Protein AF-0000000078754080 (afdb_homodimer)

Radius of gyration: 22.39 Å; Cα contacts (8 Å, |Δi|>4): 287; chains: 2; bounding box: 47×74×41 Å

InterPro domains:
  IPR012312 Hemerythrin-like [PF01814] (24-95)
  IPR012312 Hemerythrin-like [PF01814] (107-172)
  IPR019903 Repair of iron centres family [PTHR36438] (18-173)

Secondary structure (DSSP, 8-state):
-----TTGGGSSGGGS-HHHHHHHHIIIIIHHHHHHHHHHHHHHHHHHHH-SS--HHHHHHHHHHHHHHHHHHHHHHHIIIIIHHHHHHHHHS---HHHHHHHHHHHHHHHHHHHHHHHHHHHHHHHHHHHHHHHHTTSHHHHHHHHHHHHHHHHHHHHHHHIIIIIHHHHHHT-/-----TTGGGSSGGGS-HHHHHHHHIIIIIHHHHHHHHHHHHHHHHHHHH-SS--HHHHHHHHHHHHHHHHHHHHHHHIIIIIHHHHHHHHHS-S-HHHHHHHHHHHHHHHHHHHHHHHHHHHHHHHHHHHHHHHHTTSHHHHHHHHHHHHHHHHHHHHHHHIIIIIHHHHHHT-

Foldseek 3Di:
DPPDPVCVVVDCLLVDDLLRNVVVCVVPLVVLLLVLLVVLVVLLVVCVVPPPDADPLSVVCVVCSVVVNVVVVVLVVCCVPPVSVLVVCLVPVVPDLVVSLVVCVVVLVVNVVVLVVVLVVLVVLLVSLVVLCVVPCVPVSSVVNSVSSVVSSVSVVVSCCCVVVRNSVCSNVSD/DPPDPVCVVVDCLLVDDLLRNVVVCVVPLVVLLLVLLVVLVVLLVVCVVPPPDADPLSVVCVVCSVVVNVVVVVLVVCCVVPVSVLVVCLVPVVPDLVVSLVVCVVVLVVNVVVLVVVLVVLVVLLVSLVVLCVVPCVPVSSVVNSVSSVVSSVSVVVSCCCVVVRNSVCSNVSD

Structure (mmCIF, N/CA/C/O backbone):
data_AF-0000000078754080-model_v1
#
loop_
_entity.id
_entity.type
_entity.pdbx_description
1 polymer 'Hemerythrin HHE cation binding domain protein'
#
loop_
_atom_site.group_PDB
_atom_site.id
_atom_site.type_symbol
_atom_site.label_atom_id
_atom_site.label_alt_id
_atom_site.label_comp_id
_atom_site.label_asym_id
_atom_site.label_entity_id
_atom_site.label_seq_id
_atom_site.pdbx_PDB_ins_code
_atom_site.Cartn_x
_atom_site.Cartn_y
_atom_site.Cartn_z
_atom_site.occupancy
_atom_site.B_iso_or_equiv
_atom_site.auth_seq_id
_atom_site.auth_comp_id
_atom_site.auth_asym_id
_atom_site.auth_atom_id
_atom_site.pdbx_PDB_model_num
ATOM 1 N N . MET A 1 1 ? -9.586 -4.25 20.578 1 17.75 1 MET A N 1
ATOM 2 C CA . MET A 1 1 ? -8.992 -3.246 19.703 1 17.75 1 MET A CA 1
ATOM 3 C C . MET A 1 1 ? -7.527 -3.566 19.422 1 17.75 1 MET A C 1
ATOM 5 O O . MET A 1 1 ? -6.703 -3.568 20.344 1 17.75 1 MET A O 1
ATOM 9 N N . LYS A 1 2 ? -7.195 -4.34 18.531 1 29.12 2 LYS A N 1
ATOM 10 C CA . LYS A 1 2 ? -5.785 -4.691 18.375 1 29.12 2 LYS A CA 1
ATOM 11 C C . LYS A 1 2 ? -4.902 -3.445 18.406 1 29.12 2 LYS A C 1
ATOM 13 O O . LYS A 1 2 ? -5.211 -2.447 17.75 1 29.12 2 LYS A O 1
ATOM 18 N N . THR A 1 3 ? -4.242 -3.188 19.375 1 27.64 3 THR A N 1
ATOM 19 C CA . THR A 1 3 ? -3.373 -2.037 19.594 1 27.64 3 THR A CA 1
ATOM 20 C C . THR A 1 3 ? -2.484 -1.79 18.375 1 27.64 3 THR A C 1
ATOM 22 O O . THR A 1 3 ? -1.904 -2.727 17.812 1 27.64 3 THR A O 1
ATOM 25 N N . ALA A 1 4 ? -2.818 -0.787 17.703 1 33.44 4 ALA A N 1
ATOM 26 C CA . ALA A 1 4 ? -2.051 -0.314 16.547 1 33.44 4 ALA A CA 1
ATOM 27 C C . ALA A 1 4 ? -0.552 -0.477 16.797 1 33.44 4 ALA A C 1
ATOM 29 O O . ALA A 1 4 ? -0.075 -0.323 17.922 1 33.44 4 ALA A O 1
ATOM 30 N N . ASP A 1 5 ? 0.094 -1.293 16.109 1 34.03 5 ASP A N 1
ATOM 31 C CA . ASP A 1 5 ? 1.548 -1.309 16.234 1 34.03 5 ASP A CA 1
ATOM 32 C C . ASP A 1 5 ? 2.092 0.097 16.484 1 34.03 5 ASP A C 1
ATOM 34 O O . ASP A 1 5 ? 1.902 0.996 15.656 1 34.03 5 ASP A O 1
ATOM 38 N N . PRO A 1 6 ? 2.182 0.606 17.625 1 39.22 6 PRO A N 1
ATOM 39 C CA . PRO A 1 6 ? 2.691 1.931 17.984 1 39.22 6 PRO A CA 1
ATOM 40 C C . PRO A 1 6 ? 3.834 2.391 17.078 1 39.22 6 PRO A C 1
ATOM 42 O O . PRO A 1 6 ? 4.105 3.59 16.984 1 39.22 6 PRO A O 1
ATOM 45 N N . ASN A 1 7 ? 4.621 1.447 16.688 1 41.38 7 ASN A N 1
ATOM 46 C CA . ASN A 1 7 ? 5.82 1.759 15.914 1 41.38 7 ASN A CA 1
ATOM 47 C C . ASN A 1 7 ? 5.477 2.369 14.555 1 41.38 7 ASN A C 1
ATOM 49 O O . ASN A 1 7 ? 6.367 2.779 13.812 1 41.38 7 ASN A O 1
ATOM 53 N N . PHE A 1 8 ? 4.289 2.066 14.148 1 43.81 8 PHE A N 1
ATOM 54 C CA . PHE A 1 8 ? 3.951 2.58 12.828 1 43.81 8 PHE A CA 1
ATOM 55 C C . PHE A 1 8 ? 4.062 4.102 12.789 1 43.81 8 PHE A C 1
ATOM 57 O O . PHE A 1 8 ? 4.59 4.668 11.836 1 43.81 8 PHE A O 1
ATOM 64 N N . ILE A 1 9 ? 3.279 4.637 13.773 1 51.56 9 ILE A N 1
ATOM 65 C CA . ILE A 1 9 ? 3.592 6.059 13.797 1 51.56 9 ILE A CA 1
ATOM 66 C C . ILE A 1 9 ? 5.102 6.254 13.93 1 51.56 9 ILE A C 1
ATOM 68 O O . ILE A 1 9 ? 5.562 7.297 14.398 1 51.56 9 ILE A O 1
ATOM 72 N N . GLY A 1 10 ? 5.715 5.117 14.023 1 52.84 10 GLY A N 1
ATOM 73 C CA . GLY A 1 10 ? 7.117 4.867 14.328 1 52.84 10 GLY A CA 1
ATOM 74 C C . GLY A 1 10 ? 8.07 5.668 13.461 1 52.84 10 GLY A C 1
ATOM 75 O O . GLY A 1 10 ? 9.281 5.641 13.672 1 52.84 10 GLY A O 1
ATOM 76 N N . ASN A 1 11 ? 7.359 6.324 12.57 1 65.75 11 ASN A N 1
ATOM 77 C CA . ASN A 1 11 ? 8.273 7.133 11.773 1 65.75 11 ASN A CA 1
ATOM 78 C C . ASN A 1 11 ? 8.523 8.492 12.414 1 65.75 11 ASN A C 1
ATOM 80 O O . ASN A 1 11 ? 8.078 8.75 13.531 1 65.75 11 ASN A O 1
ATOM 84 N N . ALA A 1 12 ? 9.195 9.289 11.961 1 80.94 12 ALA A N 1
ATOM 85 C CA . ALA A 1 12 ? 9.695 10.602 12.359 1 80.94 12 ALA A CA 1
ATOM 86 C C . ALA A 1 12 ? 8.555 11.609 12.484 1 80.94 12 ALA A C 1
ATOM 88 O O . ALA A 1 12 ? 8.773 12.75 12.883 1 80.94 12 ALA A O 1
ATOM 89 N N . ILE A 1 13 ? 7.199 11.086 12.477 1 90.19 13 ILE A N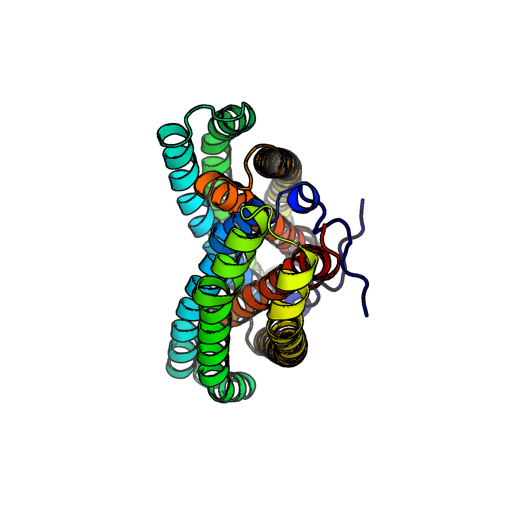 1
ATOM 90 C CA . ILE A 1 13 ? 6.078 12 12.305 1 90.19 13 ILE A CA 1
ATOM 91 C C . ILE A 1 13 ? 5.82 12.742 13.617 1 90.19 13 ILE A C 1
ATOM 93 O O . ILE A 1 13 ? 5.527 13.938 13.609 1 90.19 13 ILE A O 1
ATOM 97 N N . PRO A 1 14 ? 5.961 12.031 14.719 1 90.31 14 PRO A N 1
ATOM 98 C CA . PRO A 1 14 ? 5.719 12.734 15.977 1 90.31 14 PRO A CA 1
ATOM 99 C C . PRO A 1 14 ? 6.676 13.906 16.203 1 90.31 14 PRO A C 1
ATOM 101 O O . PRO A 1 14 ? 6.383 14.805 16.984 1 90.31 14 PRO A O 1
ATOM 104 N N . GLU A 1 15 ? 7.73 13.938 15.5 1 90.94 15 GLU A N 1
ATOM 105 C CA . GLU A 1 15 ? 8.719 15.008 15.641 1 90.94 15 GLU A CA 1
ATOM 106 C C . GLU A 1 15 ? 8.391 16.172 14.719 1 90.94 15 GLU A C 1
ATOM 108 O O . GLU A 1 15 ? 8.969 17.266 14.852 1 90.94 15 GLU A O 1
ATOM 113 N N . TYR A 1 16 ? 7.453 16.047 13.828 1 93.06 16 TYR A N 1
ATOM 114 C CA . TYR A 1 16 ? 7.059 17.094 12.898 1 93.06 16 TYR A CA 1
ATOM 115 C C . TYR A 1 16 ? 6.23 18.172 13.602 1 93.06 16 TYR A C 1
ATOM 117 O O . TYR A 1 16 ? 5.484 17.875 14.539 1 93.06 16 TYR A O 1
ATOM 125 N N . SER A 1 17 ? 6.391 19.391 13.094 1 92.5 17 SER A N 1
ATOM 126 C CA . SER A 1 17 ? 5.414 20.422 13.453 1 92.5 17 SER A CA 1
ATOM 127 C C . SER A 1 17 ? 4.039 20.094 12.867 1 92.5 17 SER A C 1
ATOM 129 O O . SER A 1 17 ? 3.916 19.25 11.984 1 92.5 17 SER A O 1
ATOM 131 N N . ASN A 1 18 ? 3.047 20.797 13.297 1 93.06 18 ASN A N 1
ATOM 132 C CA . ASN A 1 18 ? 1.706 20.594 12.758 1 93.06 18 ASN A CA 1
ATOM 133 C C . ASN A 1 18 ? 1.663 20.844 11.25 1 93.06 18 ASN A C 1
ATOM 135 O O . ASN A 1 18 ? 1.061 20.062 10.508 1 93.06 18 ASN A O 1
ATOM 139 N N . VAL A 1 19 ? 2.33 21.859 10.852 1 94.06 19 VAL A N 1
ATOM 140 C CA . VAL A 1 19 ? 2.361 22.203 9.43 1 94.06 19 VAL A CA 1
ATOM 141 C C . VAL A 1 19 ? 3.076 21.109 8.648 1 94.06 19 VAL A C 1
ATOM 143 O O . VAL A 1 19 ? 2.652 20.75 7.547 1 94.06 19 VAL A O 1
ATOM 146 N N . GLN A 1 20 ? 4.062 20.594 9.258 1 94.62 20 GLN A N 1
ATOM 147 C CA . GLN A 1 20 ? 4.816 19.531 8.617 1 94.62 20 GLN A CA 1
ATOM 148 C C . GLN A 1 20 ? 3.988 18.25 8.531 1 94.62 20 GLN A C 1
ATOM 150 O O . GLN A 1 20 ? 4.051 17.531 7.531 1 94.62 20 GLN A O 1
ATOM 155 N N . VAL A 1 21 ? 3.258 17.938 9.555 1 96.19 21 VAL A N 1
ATOM 156 C CA . VAL A 1 21 ? 2.379 16.766 9.547 1 96.19 21 VAL A CA 1
ATOM 157 C C . VAL A 1 21 ? 1.351 16.906 8.43 1 96.19 21 VAL A C 1
ATOM 159 O O . VAL A 1 21 ? 1.109 15.953 7.684 1 96.19 21 VAL A O 1
ATOM 162 N N . MET A 1 22 ? 0.799 18.062 8.305 1 96.81 22 MET A N 1
ATOM 163 C CA . MET A 1 22 ? -0.202 18.312 7.27 1 96.81 22 MET A CA 1
ATOM 164 C C . MET A 1 22 ? 0.402 18.156 5.879 1 96.81 22 MET A C 1
ATOM 166 O O . MET A 1 22 ? -0.211 17.562 4.996 1 96.81 22 MET A O 1
ATOM 170 N N . SER A 1 23 ? 1.575 18.688 5.711 1 96.06 23 SER A N 1
ATOM 171 C CA . SER A 1 23 ? 2.266 18.547 4.434 1 96.06 23 SER A CA 1
ATOM 172 C C . SER A 1 23 ? 2.518 17.078 4.102 1 96.06 23 SER A C 1
ATOM 174 O O . SER A 1 23 ? 2.338 16.656 2.955 1 96.06 23 SER A O 1
ATOM 176 N N . TYR A 1 24 ? 2.883 16.344 5.078 1 96.56 24 TYR A N 1
ATOM 177 C CA . TYR A 1 24 ? 3.113 14.914 4.906 1 96.56 24 TYR A CA 1
ATOM 178 C C . TYR A 1 24 ? 1.832 14.195 4.496 1 96.56 24 TYR A C 1
ATOM 180 O O . TYR A 1 24 ? 1.829 13.414 3.545 1 96.56 24 TYR A O 1
ATOM 188 N N . LEU A 1 25 ? 0.794 14.492 5.195 1 97.75 25 LEU A N 1
ATOM 189 C CA . LEU A 1 25 ? -0.487 13.844 4.938 1 97.75 25 LEU A CA 1
ATOM 190 C C . LEU A 1 25 ? -0.944 14.094 3.506 1 97.75 25 LEU A C 1
ATOM 192 O O . LEU A 1 25 ? -1.384 13.172 2.818 1 97.75 25 LEU A O 1
ATOM 196 N N . ILE A 1 26 ? -0.795 15.32 3.092 1 98.06 26 ILE A N 1
ATOM 197 C CA . ILE A 1 26 ? -1.266 15.703 1.766 1 98.06 26 ILE A CA 1
ATOM 198 C C . ILE A 1 26 ? -0.411 15.023 0.698 1 98.06 26 ILE A C 1
ATOM 200 O O . ILE A 1 26 ? -0.94 14.453 -0.26 1 98.06 26 ILE A O 1
ATOM 204 N N . ALA A 1 27 ? 0.846 14.977 0.9 1 96.69 27 ALA A N 1
ATOM 205 C CA . ALA A 1 27 ? 1.784 14.484 -0.109 1 96.69 27 ALA A CA 1
ATOM 206 C C . ALA A 1 27 ? 1.746 12.961 -0.203 1 96.69 27 ALA A C 1
ATOM 208 O O . ALA A 1 27 ? 2.16 12.391 -1.213 1 96.69 27 ALA A O 1
ATOM 209 N N . THR A 1 28 ? 1.261 12.305 0.809 1 97.12 28 THR A N 1
ATOM 210 C CA . THR A 1 28 ? 1.321 10.852 0.835 1 97.12 28 THR A CA 1
ATOM 211 C C . THR A 1 28 ? -0.082 10.25 0.875 1 97.12 28 THR A C 1
ATOM 213 O O . THR A 1 28 ? -0.694 10.016 -0.169 1 97.12 28 THR A O 1
ATOM 216 N N . HIS A 1 29 ? -0.729 10.305 2.025 1 98.19 29 HIS A N 1
ATOM 217 C CA . HIS A 1 29 ? -1.973 9.586 2.27 1 98.19 29 HIS A CA 1
ATOM 218 C C . HIS A 1 29 ? -3.111 10.141 1.422 1 98.19 29 HIS A C 1
ATOM 220 O O . HIS A 1 29 ? -3.887 9.383 0.839 1 98.19 29 HIS A O 1
ATOM 226 N N . HIS A 1 30 ? -3.252 11.492 1.353 1 98.69 30 HIS A N 1
ATOM 227 C CA . HIS A 1 30 ? -4.344 12.078 0.583 1 98.69 30 HIS A CA 1
ATOM 228 C C . HIS A 1 30 ? -4.188 11.789 -0.905 1 98.69 30 HIS A C 1
ATOM 230 O O . HIS A 1 30 ? -5.141 11.367 -1.565 1 98.69 30 HIS A O 1
ATOM 236 N N . GLU A 1 31 ? -3.031 12 -1.368 1 97.81 31 GLU A N 1
ATOM 237 C CA . GLU A 1 31 ? -2.775 11.719 -2.777 1 97.81 31 GLU A CA 1
ATOM 238 C C . GLU A 1 31 ? -2.986 10.234 -3.09 1 97.81 31 GLU A C 1
ATOM 240 O O . GLU A 1 31 ? -3.609 9.891 -4.098 1 97.81 31 GLU A O 1
ATOM 245 N N . PHE A 1 32 ? -2.459 9.445 -2.244 1 98.25 32 PHE A N 1
ATOM 246 C CA . PHE A 1 32 ? -2.629 8.008 -2.426 1 98.25 32 PHE A CA 1
ATOM 247 C C . PHE A 1 32 ? -4.105 7.637 -2.467 1 98.25 32 PHE A C 1
ATOM 249 O O . PHE A 1 32 ? -4.547 6.902 -3.354 1 98.25 32 PHE A O 1
ATOM 256 N N . THR A 1 33 ? -4.82 8.094 -1.529 1 98.56 33 THR A N 1
ATOM 257 C CA . THR A 1 33 ? -6.242 7.785 -1.413 1 98.56 33 THR A CA 1
ATOM 258 C C . THR A 1 33 ? -6.992 8.203 -2.676 1 98.56 33 THR A C 1
ATOM 260 O O . THR A 1 33 ? -7.77 7.426 -3.229 1 98.56 33 THR A O 1
ATOM 263 N N . ARG A 1 34 ? -6.707 9.336 -3.164 1 98.31 34 ARG A N 1
ATOM 264 C CA . ARG A 1 34 ? -7.371 9.812 -4.371 1 98.31 34 ARG A CA 1
ATOM 265 C C . ARG A 1 34 ? -7.059 8.914 -5.562 1 98.31 34 ARG A C 1
ATOM 267 O O . ARG A 1 34 ? -7.965 8.492 -6.281 1 98.31 34 ARG A O 1
ATOM 274 N N . ASN A 1 35 ? -5.82 8.609 -5.711 1 98 35 ASN A N 1
ATOM 275 C CA . ASN A 1 35 ? -5.395 7.828 -6.863 1 98 35 ASN A CA 1
ATOM 276 C C . ASN A 1 35 ? -5.949 6.406 -6.816 1 98 35 ASN A C 1
ATOM 278 O O . ASN A 1 35 ? -6.457 5.898 -7.816 1 98 35 ASN A O 1
ATOM 282 N N . ILE A 1 36 ? -5.891 5.781 -5.699 1 98.44 36 ILE A N 1
ATOM 283 C CA . ILE A 1 36 ? -6.273 4.375 -5.609 1 98.44 36 ILE A CA 1
ATOM 284 C C . ILE A 1 36 ? -7.789 4.246 -5.73 1 98.44 36 ILE A C 1
ATOM 286 O O . ILE A 1 36 ? -8.297 3.26 -6.277 1 98.44 36 ILE A O 1
ATOM 290 N N . MET A 1 37 ? -8.523 5.223 -5.25 1 98.5 37 MET A N 1
ATOM 291 C CA . MET A 1 37 ? -9.977 5.168 -5.379 1 98.5 37 MET A CA 1
ATOM 292 C C . MET A 1 37 ? -10.398 5.262 -6.844 1 98.5 37 MET A C 1
ATOM 294 O O . MET A 1 37 ? -11.367 4.621 -7.258 1 98.5 37 MET A O 1
ATOM 298 N N . GLU A 1 38 ? -9.648 6.039 -7.609 1 98.38 38 GLU A N 1
ATOM 299 C CA . GLU A 1 38 ? -9.922 6.09 -9.039 1 98.38 38 GLU A CA 1
ATOM 300 C C . GLU A 1 38 ? -9.664 4.738 -9.703 1 98.38 38 GLU A C 1
ATOM 302 O O . GLU A 1 38 ? -10.445 4.297 -10.547 1 98.38 38 GLU A O 1
ATOM 307 N N . GLU A 1 39 ? -8.633 4.109 -9.32 1 98.5 39 GLU A N 1
ATOM 308 C CA . GLU A 1 39 ? -8.328 2.781 -9.844 1 98.5 39 GLU A CA 1
ATOM 309 C C . GLU A 1 39 ? -9.398 1.771 -9.453 1 98.5 39 GLU A C 1
ATOM 311 O O . GLU A 1 39 ? -9.773 0.913 -10.258 1 98.5 39 GLU A O 1
ATOM 316 N N . ILE A 1 40 ? -9.836 1.891 -8.266 1 98.69 40 ILE A N 1
ATOM 317 C CA . ILE A 1 40 ? -10.844 0.961 -7.758 1 98.69 40 ILE A CA 1
ATOM 318 C C . ILE A 1 40 ? -12.156 1.17 -8.508 1 98.69 40 ILE A C 1
ATOM 320 O O . ILE A 1 40 ? -12.859 0.207 -8.82 1 98.69 40 ILE A O 1
ATOM 324 N N . ASP A 1 41 ? -12.453 2.426 -8.812 1 98.5 41 ASP A N 1
ATOM 325 C CA . ASP A 1 41 ? -13.602 2.695 -9.664 1 98.5 41 ASP A CA 1
ATOM 326 C C . ASP A 1 41 ? -13.539 1.877 -10.953 1 98.5 41 ASP A C 1
ATOM 328 O O . ASP A 1 41 ? -14.492 1.183 -11.305 1 98.5 41 ASP A O 1
ATOM 332 N N . ASP A 1 42 ? -12.438 1.934 -11.594 1 98.62 42 ASP A N 1
ATOM 333 C CA . ASP A 1 42 ? -12.242 1.261 -12.875 1 98.62 42 ASP A CA 1
ATOM 334 C C . ASP A 1 42 ? -12.328 -0.255 -12.719 1 98.62 42 ASP A C 1
ATOM 336 O O . ASP A 1 42 ? -12.906 -0.939 -13.562 1 98.62 42 ASP A O 1
ATOM 340 N N . LEU A 1 43 ? -11.82 -0.754 -11.648 1 98.62 43 LEU A N 1
ATOM 341 C CA . LEU A 1 43 ? -11.781 -2.197 -11.438 1 98.62 43 LEU A CA 1
ATOM 342 C C . LEU A 1 43 ? -13.172 -2.746 -11.148 1 98.62 43 LEU A C 1
ATOM 344 O O . LEU A 1 43 ? -13.5 -3.867 -11.539 1 98.62 43 LEU A O 1
ATOM 348 N N . ILE A 1 44 ? -13.938 -1.974 -10.422 1 98.38 44 ILE A N 1
ATOM 349 C CA . ILE A 1 44 ? -15.297 -2.412 -10.141 1 98.38 44 ILE A CA 1
ATOM 350 C C . ILE A 1 44 ? -16.078 -2.539 -11.445 1 98.38 44 ILE A C 1
ATOM 352 O O . ILE A 1 44 ? -16.734 -3.553 -11.688 1 98.38 44 ILE A O 1
ATOM 356 N N . VAL A 1 45 ? -15.969 -1.591 -12.328 1 98.06 45 VAL A N 1
ATOM 357 C CA . VAL A 1 45 ? -16.641 -1.603 -13.617 1 98.06 45 VAL A CA 1
ATOM 358 C C . VAL A 1 45 ? -16.125 -2.768 -14.461 1 98.06 45 VAL A C 1
ATOM 360 O O . VAL A 1 45 ? -16.922 -3.52 -15.039 1 98.06 45 VAL A O 1
ATOM 363 N N . LEU A 1 46 ? -14.844 -2.904 -14.484 1 98.31 46 LEU A N 1
ATOM 364 C CA . LEU A 1 46 ? -14.219 -3.961 -15.273 1 98.31 46 LEU A CA 1
ATOM 365 C C . LEU A 1 46 ? -14.656 -5.336 -14.781 1 98.31 46 LEU A C 1
ATOM 367 O O . LEU A 1 46 ? -14.953 -6.223 -15.586 1 98.31 46 LEU A O 1
ATOM 371 N N . ALA A 1 47 ? -14.688 -5.531 -13.492 1 97.88 47 ALA A N 1
ATOM 372 C CA . ALA A 1 47 ? -15.078 -6.816 -12.922 1 97.88 47 ALA A CA 1
ATOM 373 C C . ALA A 1 47 ? -16.531 -7.156 -13.273 1 97.88 47 ALA A C 1
ATOM 375 O O . ALA A 1 47 ? -16.844 -8.312 -13.586 1 97.88 47 ALA A O 1
ATOM 376 N N . GLN A 1 48 ? -17.344 -6.207 -13.219 1 97.06 48 GLN A N 1
ATOM 377 C CA . GLN A 1 48 ? -18.75 -6.418 -13.547 1 97.06 48 GLN A CA 1
ATOM 378 C C . GLN A 1 48 ? -18.922 -6.812 -15.008 1 97.06 48 GLN A C 1
ATOM 380 O O . GLN A 1 48 ? -19.828 -7.574 -15.352 1 97.06 48 GLN A O 1
ATOM 385 N N . LYS A 1 49 ? -18.078 -6.363 -15.812 1 96.94 49 LYS A N 1
ATOM 386 C CA . LYS A 1 49 ? -18.125 -6.629 -17.25 1 96.94 49 LYS A CA 1
ATOM 387 C C . LYS A 1 49 ? -17.5 -7.98 -17.578 1 96.94 49 LYS A C 1
ATOM 389 O O . LYS A 1 49 ? -18.031 -8.727 -18.406 1 96.94 49 LYS A O 1
ATOM 394 N N . GLU A 1 50 ? -16.422 -8.32 -16.891 1 96 50 GLU A N 1
ATOM 395 C CA . GLU A 1 50 ? -15.57 -9.406 -17.344 1 96 50 GLU A CA 1
ATOM 396 C C . GLU A 1 50 ? -15.883 -10.703 -16.609 1 96 50 GLU A C 1
ATOM 398 O O . GLU A 1 50 ? -15.617 -11.797 -17.125 1 96 50 GLU A O 1
ATOM 403 N N . VAL A 1 51 ? -16.375 -10.555 -15.438 1 96.06 51 VAL A N 1
ATOM 404 C CA . VAL A 1 51 ? -16.547 -11.766 -14.641 1 96.06 51 VAL A CA 1
ATOM 405 C C . VAL A 1 51 ? -17.922 -12.383 -14.93 1 96.06 51 VAL A C 1
ATOM 407 O O . VAL A 1 51 ? -18.953 -11.75 -14.719 1 96.06 51 VAL A O 1
ATOM 410 N N . GLN A 1 52 ? -17.953 -13.547 -15.43 1 93 52 GLN A N 1
ATOM 411 C CA . GLN A 1 52 ? -19.156 -14.234 -15.883 1 93 52 GLN A CA 1
ATOM 412 C C . GLN A 1 52 ? -20.125 -14.492 -14.727 1 93 52 GLN A C 1
ATOM 414 O O . GLN A 1 52 ? -21.312 -14.211 -14.82 1 93 52 GLN A O 1
ATOM 419 N N . GLU A 1 53 ? -19.672 -15.039 -13.625 1 93.19 53 GLU A N 1
ATOM 420 C CA . GLU A 1 53 ? -20.453 -15.297 -12.422 1 93.19 53 GLU A CA 1
ATOM 421 C C . GLU A 1 53 ? -19.844 -14.578 -11.211 1 93.19 53 GLU A C 1
ATOM 423 O O . GLU A 1 53 ? -19.266 -15.219 -10.336 1 93.19 53 GLU A O 1
ATOM 428 N N . PRO A 1 54 ? -20.141 -13.289 -11.273 1 94.31 54 PRO A N 1
ATOM 429 C CA . PRO A 1 54 ? -19.5 -12.523 -10.203 1 94.31 54 PRO A CA 1
ATOM 430 C C . PRO A 1 54 ? -20.062 -12.852 -8.82 1 94.31 54 PRO A C 1
ATOM 432 O O . PRO A 1 54 ? -21.281 -13.047 -8.688 1 94.31 54 PRO A O 1
ATOM 435 N N . PRO A 1 55 ? -19.234 -12.891 -7.809 1 95.69 55 PRO A N 1
ATOM 436 C CA . PRO A 1 55 ? -19.719 -13.062 -6.441 1 95.69 55 PRO A CA 1
ATOM 437 C C . PRO A 1 55 ? -20.672 -11.945 -6.004 1 95.69 55 PRO A C 1
ATOM 439 O O . PRO A 1 55 ? -20.531 -10.812 -6.457 1 95.69 55 PRO A O 1
ATOM 442 N N . GLU A 1 56 ? -21.484 -12.273 -5.094 1 96.69 56 GLU A N 1
ATOM 443 C CA . GLU A 1 56 ? -22.453 -11.305 -4.594 1 96.69 56 GLU A CA 1
ATOM 444 C C . GLU A 1 56 ? -21.766 -10.117 -3.932 1 96.69 56 GLU A C 1
ATOM 446 O O . GLU A 1 56 ? -22.266 -8.992 -3.963 1 96.69 56 GLU A O 1
ATOM 451 N N . GLU A 1 57 ? -20.625 -10.367 -3.412 1 97.12 57 GLU A N 1
ATOM 452 C CA . GLU A 1 57 ? -19.844 -9.328 -2.742 1 97.12 57 GLU A CA 1
ATOM 453 C C . GLU A 1 57 ? -19.469 -8.211 -3.711 1 97.12 57 GLU A C 1
ATOM 455 O O . GLU A 1 57 ? -19.297 -7.059 -3.307 1 97.12 57 GLU A O 1
ATOM 460 N N . LEU A 1 58 ? -19.297 -8.562 -4.953 1 97.88 58 LEU A N 1
ATOM 461 C CA . LEU A 1 58 ? -19 -7.527 -5.938 1 97.88 58 LEU A CA 1
ATOM 462 C C . LEU A 1 58 ? -20.172 -6.566 -6.09 1 97.88 58 LEU A C 1
ATOM 464 O O . LEU A 1 58 ? -19.984 -5.352 -6.172 1 97.88 58 LEU A O 1
ATOM 468 N N . ALA A 1 59 ? -21.328 -7.121 -6.141 1 97.19 59 ALA A N 1
ATOM 469 C CA . ALA A 1 59 ? -22.531 -6.293 -6.238 1 97.19 59 ALA A CA 1
ATOM 470 C C . ALA A 1 59 ? -22.703 -5.43 -4.992 1 97.19 59 ALA A C 1
ATOM 472 O O . ALA A 1 59 ? -23.078 -4.258 -5.086 1 97.19 59 ALA A O 1
ATOM 473 N N . GLU A 1 60 ? -22.453 -5.965 -3.883 1 97.56 60 GLU A N 1
ATOM 474 C CA . GLU A 1 60 ? -22.547 -5.223 -2.627 1 97.56 60 GLU A CA 1
ATOM 475 C C . GLU A 1 60 ? -21.531 -4.074 -2.6 1 97.56 60 GLU A C 1
ATOM 477 O O . GLU A 1 60 ? -21.875 -2.959 -2.197 1 97.56 60 GLU A O 1
ATOM 482 N N . LEU A 1 61 ? -20.359 -4.379 -3.006 1 98.06 61 LEU A N 1
ATOM 483 C CA . LEU A 1 61 ? -19.328 -3.352 -3.066 1 98.06 61 LEU A CA 1
ATOM 484 C C . LEU A 1 61 ? -19.734 -2.229 -4.016 1 98.06 61 LEU A C 1
ATOM 486 O O . LEU A 1 61 ? -19.594 -1.049 -3.686 1 98.06 61 LEU A O 1
ATOM 490 N N . ALA A 1 62 ? -20.203 -2.602 -5.164 1 97.5 62 ALA A N 1
ATOM 491 C CA . ALA A 1 62 ? -20.594 -1.609 -6.164 1 97.5 62 ALA A CA 1
ATOM 492 C C . ALA A 1 62 ? -21.688 -0.698 -5.621 1 97.5 62 ALA A C 1
ATOM 494 O O . ALA A 1 62 ? -21.688 0.506 -5.891 1 97.5 62 ALA A O 1
ATOM 495 N N . ALA A 1 63 ? -22.562 -1.209 -4.848 1 96.12 63 ALA A N 1
ATOM 496 C CA . ALA A 1 63 ? -23.703 -0.468 -4.32 1 96.12 63 ALA A CA 1
ATOM 497 C C . ALA A 1 63 ? -23.25 0.58 -3.305 1 96.12 63 ALA A C 1
ATOM 499 O O . ALA A 1 63 ? -23.812 1.679 -3.25 1 96.12 63 ALA A O 1
ATOM 500 N N . LEU A 1 64 ? -22.188 0.241 -2.602 1 96 64 LEU A N 1
ATOM 501 C CA . LEU A 1 64 ? -21.812 1.165 -1.538 1 96 64 LEU A CA 1
ATOM 502 C C . LEU A 1 64 ? -20.672 2.068 -1.986 1 96 64 LEU A C 1
ATOM 504 O O . LEU A 1 64 ? -20.422 3.115 -1.382 1 96 64 LEU A O 1
ATOM 508 N N . TRP A 1 65 ? -20.016 1.711 -3.037 1 97.56 65 TRP A N 1
ATOM 509 C CA . TRP A 1 65 ? -18.703 2.291 -3.365 1 97.56 65 TRP A CA 1
ATOM 510 C C . TRP A 1 65 ? -18.859 3.752 -3.773 1 97.56 65 TRP A C 1
ATOM 512 O O . TRP A 1 65 ? -18.062 4.598 -3.361 1 97.56 65 TRP A O 1
ATOM 522 N N . LYS A 1 66 ? -19.844 4.066 -4.547 1 95.94 66 LYS A N 1
ATOM 523 C CA . LYS A 1 66 ? -20 5.43 -5.047 1 95.94 66 LYS A CA 1
ATOM 524 C C . LYS A 1 66 ? -20.172 6.418 -3.896 1 95.94 66 LYS A C 1
ATOM 526 O O . LYS A 1 66 ? -19.547 7.488 -3.895 1 95.94 66 LYS A O 1
ATOM 531 N N . LYS A 1 67 ? -20.984 6.055 -3.02 1 96.12 67 LYS A N 1
ATOM 532 C CA . LYS A 1 67 ? -21.172 6.906 -1.851 1 96.12 67 LYS A CA 1
ATOM 533 C C . LYS A 1 67 ? -19.891 7.023 -1.037 1 96.12 67 LYS A C 1
ATOM 535 O O . LYS A 1 67 ? -19.531 8.109 -0.577 1 96.12 67 LYS A O 1
ATOM 540 N N . TYR A 1 68 ? -19.219 5.926 -0.85 1 96.19 68 TYR A N 1
ATOM 541 C CA . TYR A 1 68 ? -17.984 5.918 -0.095 1 96.19 68 TYR A CA 1
ATOM 542 C C . TYR A 1 68 ? -16.938 6.832 -0.74 1 96.19 68 TYR A C 1
ATOM 544 O O . TYR A 1 68 ? -16.297 7.629 -0.055 1 96.19 68 TYR A O 1
ATOM 552 N N . HIS A 1 69 ? -16.781 6.688 -2.025 1 97.25 69 HIS A N 1
ATOM 553 C CA . HIS A 1 69 ? -15.836 7.508 -2.773 1 97.25 69 HIS A CA 1
ATOM 554 C C . HIS A 1 69 ? -16.156 8.992 -2.625 1 97.25 69 HIS A C 1
ATOM 556 O O . HIS A 1 69 ? -15.273 9.797 -2.316 1 97.25 69 HIS A O 1
ATOM 562 N N . ARG A 1 70 ? -17.375 9.344 -2.76 1 96.25 70 ARG A N 1
ATOM 563 C CA . ARG A 1 70 ? -17.797 10.742 -2.641 1 96.25 70 ARG A CA 1
ATOM 564 C C . ARG A 1 70 ? -17.531 11.273 -1.239 1 96.25 70 ARG A C 1
ATOM 566 O O . ARG A 1 70 ? -17 12.375 -1.081 1 96.25 70 ARG A O 1
ATOM 573 N N . ASP A 1 71 ? -17.891 10.492 -0.273 1 95.69 71 ASP A N 1
ATOM 574 C CA . ASP A 1 71 ? -17.703 10.914 1.112 1 95.69 71 ASP A CA 1
ATOM 575 C C . ASP A 1 71 ? -16.234 11.133 1.435 1 95.69 71 ASP A C 1
ATOM 577 O O . ASP A 1 71 ? -15.875 12.094 2.127 1 95.69 71 ASP A O 1
ATOM 581 N N . MET A 1 72 ? -15.445 10.25 0.939 1 96.5 72 MET A N 1
ATOM 582 C CA . MET A 1 72 ? -14.016 10.352 1.229 1 96.5 72 MET A CA 1
ATOM 583 C C . MET A 1 72 ? -13.406 11.57 0.534 1 96.5 72 MET A C 1
ATOM 585 O O . MET A 1 72 ? -12.562 12.258 1.106 1 96.5 72 MET A O 1
ATOM 589 N N . VAL A 1 73 ? -13.805 11.852 -0.663 1 96.88 73 VAL A N 1
ATOM 590 C CA . VAL A 1 73 ? -13.32 13.016 -1.388 1 96.88 73 VAL A CA 1
ATOM 591 C C . VAL A 1 73 ? -13.688 14.289 -0.625 1 96.88 73 VAL A C 1
ATOM 593 O O . VAL A 1 73 ? -12.859 15.188 -0.463 1 96.88 73 VAL A O 1
ATOM 596 N N . MET A 1 74 ? -14.875 14.344 -0.144 1 95.94 74 MET A N 1
ATOM 597 C CA . MET A 1 74 ? -15.32 15.5 0.629 1 95.94 74 MET A CA 1
ATOM 598 C C . MET A 1 74 ? -14.555 15.609 1.939 1 95.94 74 MET A C 1
ATOM 600 O O . MET A 1 74 ? -14.203 16.719 2.367 1 95.94 74 MET A O 1
ATOM 604 N N . HIS A 1 75 ? -14.305 14.492 2.564 1 96.94 75 HIS A N 1
ATOM 605 C CA . HIS A 1 75 ? -13.547 14.461 3.809 1 96.94 75 HIS A CA 1
ATOM 606 C C . HIS A 1 75 ? -12.156 15.062 3.619 1 96.94 75 HIS A C 1
ATOM 608 O O . HIS A 1 75 ? -11.742 15.93 4.395 1 96.94 75 HIS A O 1
ATOM 614 N N . LEU A 1 76 ? -11.477 14.664 2.607 1 97.62 76 LEU A N 1
ATOM 615 C CA . LEU A 1 76 ? -10.148 15.188 2.326 1 97.62 76 LEU A CA 1
ATOM 616 C C . LEU A 1 76 ? -10.219 16.672 1.954 1 97.62 76 LEU A C 1
ATOM 618 O O . LEU A 1 76 ? -9.359 17.453 2.361 1 97.62 76 LEU A O 1
ATOM 622 N N . HIS A 1 77 ? -11.203 17 1.198 1 97.12 77 HIS A N 1
ATOM 623 C CA . HIS A 1 77 ? -11.406 18.391 0.807 1 97.12 77 HIS A CA 1
ATOM 624 C C . HIS A 1 77 ? -11.586 19.297 2.027 1 97.12 77 HIS A C 1
ATOM 626 O O . HIS A 1 77 ? -10.945 20.344 2.131 1 97.12 77 HIS A O 1
ATOM 632 N N . ASP A 1 78 ? -12.391 18.922 2.945 1 95.94 78 ASP A N 1
ATOM 633 C CA . ASP A 1 78 ? -12.648 19.719 4.145 1 95.94 78 ASP A CA 1
ATOM 634 C C . ASP A 1 78 ? -11.383 19.891 4.977 1 95.94 78 ASP A C 1
ATOM 636 O O . ASP A 1 78 ? -11.125 20.969 5.508 1 95.94 78 ASP A O 1
ATOM 640 N N . GLU A 1 79 ? -10.633 18.859 5.047 1 97.31 79 GLU A N 1
ATOM 641 C CA . GLU A 1 79 ? -9.367 18.969 5.762 1 97.31 79 GLU A CA 1
ATOM 642 C C . GLU A 1 79 ? -8.43 19.969 5.078 1 97.31 79 GLU A C 1
ATOM 644 O O . GLU A 1 79 ? -7.895 20.875 5.719 1 97.31 79 GLU A O 1
ATOM 649 N N . GLU A 1 80 ? -8.305 19.875 3.838 1 97.69 80 GLU A N 1
ATOM 650 C CA . GLU A 1 80 ? -7.301 20.625 3.094 1 97.69 80 GLU A CA 1
ATOM 651 C C . GLU A 1 80 ? -7.734 22.078 2.893 1 97.69 80 GLU A C 1
ATOM 653 O O . GLU A 1 80 ? -6.898 22.984 2.887 1 97.69 80 GLU A O 1
ATOM 658 N N . GLN A 1 81 ? -9.016 22.281 2.783 1 96.81 81 GLN A N 1
ATOM 659 C CA . GLN A 1 81 ? -9.484 23.609 2.4 1 96.81 81 GLN A CA 1
ATOM 660 C C . GLN A 1 81 ? -10 24.375 3.611 1 96.81 81 GLN A C 1
ATOM 662 O O . GLN A 1 81 ? -10.109 25.609 3.574 1 96.81 81 GLN A O 1
ATOM 667 N N . ILE A 1 82 ? -10.227 23.688 4.668 1 93.25 82 ILE A N 1
ATOM 668 C CA . ILE A 1 82 ? -10.828 24.375 5.805 1 93.25 82 ILE A CA 1
ATOM 669 C C . ILE A 1 82 ? -9.961 24.172 7.047 1 93.25 82 ILE A C 1
ATOM 671 O O . ILE A 1 82 ? -9.297 25.094 7.516 1 93.25 82 ILE A O 1
ATOM 675 N N . LEU A 1 83 ? -9.766 22.969 7.469 1 93.31 83 LEU A N 1
ATOM 676 C CA . LEU A 1 83 ? -9.141 22.672 8.758 1 93.31 83 LEU A CA 1
ATOM 677 C C . LEU A 1 83 ? -7.648 23 8.719 1 93.31 83 LEU A C 1
ATOM 679 O O . LEU A 1 83 ? -7.129 23.656 9.633 1 93.31 83 LEU A O 1
ATOM 683 N N . PHE A 1 84 ? -6.953 22.594 7.652 1 95.12 84 PHE A N 1
ATOM 684 C CA . PHE A 1 84 ? -5.504 22.734 7.605 1 95.12 84 PHE A CA 1
ATOM 685 C C . PHE A 1 84 ? -5.109 24.203 7.496 1 95.12 84 PHE A C 1
ATOM 687 O O . PHE A 1 84 ? -4.215 24.672 8.211 1 95.12 84 PHE A O 1
ATOM 694 N N . PRO A 1 85 ? -5.785 24.953 6.617 1 93.31 85 PRO A N 1
ATOM 695 C CA . PRO A 1 85 ? -5.461 26.391 6.594 1 93.31 85 PRO A CA 1
ATOM 696 C C . PRO A 1 85 ? -5.691 27.078 7.938 1 93.31 85 PRO A C 1
ATOM 698 O O . PRO A 1 85 ? -4.926 27.953 8.32 1 93.31 85 PRO A O 1
ATOM 701 N N . TRP A 1 86 ? -6.676 26.641 8.617 1 87.12 86 TRP A N 1
ATOM 702 C CA . TRP A 1 86 ? -6.941 27.203 9.938 1 87.12 86 TRP A CA 1
ATOM 703 C C . TRP A 1 86 ? -5.832 26.828 10.914 1 87.12 86 TRP A C 1
ATOM 705 O O . TRP A 1 86 ? -5.383 27.656 11.703 1 87.12 86 TRP A O 1
ATOM 715 N N . ILE A 1 87 ? -5.406 25.625 10.938 1 87.94 87 ILE A N 1
ATOM 716 C CA . ILE A 1 87 ? -4.336 25.156 11.812 1 87.94 87 ILE A CA 1
ATOM 717 C C . ILE A 1 87 ? -3.047 25.906 11.508 1 87.94 87 ILE A C 1
ATOM 719 O O . ILE A 1 87 ? -2.297 26.266 12.414 1 87.94 87 ILE A O 1
ATOM 723 N N . ARG A 1 88 ? -2.811 26.172 10.258 1 88.69 88 ARG A N 1
ATOM 724 C CA . ARG A 1 88 ? -1.632 26.938 9.859 1 88.69 88 ARG A CA 1
ATOM 725 C C . ARG A 1 88 ? -1.657 28.328 10.453 1 88.69 88 ARG A C 1
ATOM 727 O O . ARG A 1 88 ? -0.628 28.844 10.898 1 88.69 88 ARG A O 1
ATOM 734 N N . GLU A 1 89 ? -2.807 28.875 10.492 1 83 89 GLU A N 1
ATOM 735 C CA . GLU A 1 89 ? -2.971 30.219 11.047 1 83 89 GLU A CA 1
ATOM 736 C C . GLU A 1 89 ? -2.771 30.203 12.555 1 83 89 GLU A C 1
ATOM 738 O O . GLU A 1 89 ? -2.201 31.156 13.117 1 83 89 GLU A O 1
ATOM 743 N N . LEU A 1 90 ? -3.168 29.219 13.164 1 78.44 90 LEU A N 1
ATOM 744 C CA . LEU A 1 90 ? -3.023 29.094 14.609 1 78.44 90 LEU A CA 1
ATOM 745 C C . LEU A 1 90 ? -1.552 29 15 1 78.44 90 LEU A C 1
ATOM 747 O O . LEU A 1 90 ? -1.145 29.562 16.031 1 78.44 90 LEU A O 1
ATOM 751 N N . ASP A 1 91 ? -0.839 28.375 14.273 1 77.5 91 ASP A N 1
ATOM 752 C CA . ASP A 1 91 ? 0.573 28.172 14.578 1 77.5 91 ASP A CA 1
ATOM 753 C C . ASP A 1 91 ? 1.37 29.453 14.391 1 77.5 91 ASP A C 1
ATOM 755 O O . ASP A 1 91 ? 2.373 29.688 15.07 1 77.5 91 ASP A O 1
ATOM 759 N N . HIS A 1 92 ? 0.881 30.375 13.531 1 73.69 92 HIS A N 1
ATOM 760 C CA . HIS A 1 92 ? 1.617 31.609 13.234 1 73.69 92 HIS A CA 1
ATOM 761 C C . HIS A 1 92 ? 1.172 32.75 14.141 1 73.69 92 HIS A C 1
ATOM 763 O O . HIS A 1 92 ? 1.93 33.688 14.375 1 73.69 92 HIS A O 1
ATOM 769 N N . SER A 1 93 ? -0.095 32.875 14.445 1 62.56 93 SER A N 1
ATOM 770 C CA . SER A 1 93 ? -0.67 34.094 15.023 1 62.56 93 SER A CA 1
ATOM 771 C C . SER A 1 93 ? -0.222 34.281 16.469 1 62.56 93 SER A C 1
ATOM 773 O O . SER A 1 93 ? -0.431 35.344 17.047 1 62.56 93 SER A O 1
ATOM 775 N N . GLY A 1 94 ? 0.809 33.625 16.812 1 60.28 94 GLY A N 1
ATOM 776 C CA . GLY A 1 94 ? 1.097 33.969 18.188 1 60.28 94 GLY A CA 1
ATOM 777 C C . GLY A 1 94 ? -0.15 34.281 19 1 60.28 94 GLY A C 1
ATOM 778 O O . GLY A 1 94 ? -0.06 34.719 20.141 1 60.28 94 GLY A O 1
ATOM 779 N N . LYS A 1 95 ? -1.28 34.406 18.312 1 56.56 95 LYS A N 1
ATOM 780 C CA . LYS A 1 95 ? -2.529 34.75 18.984 1 56.56 95 LYS A CA 1
ATOM 781 C C . LYS A 1 95 ? -2.818 33.812 20.141 1 56.56 95 LYS A C 1
ATOM 783 O O . LYS A 1 95 ? -2.225 32.719 20.234 1 56.56 95 LYS A O 1
ATOM 788 N N . ASN A 1 96 ? -3.666 34.219 20.922 1 59.19 96 ASN A N 1
ATOM 789 C CA . ASN A 1 96 ? -4.023 33.5 22.125 1 59.19 96 ASN A CA 1
ATOM 790 C C . ASN A 1 96 ? -4.531 32.094 21.797 1 59.19 96 ASN A C 1
ATOM 792 O O . ASN A 1 96 ? -5.609 31.938 21.219 1 59.19 96 ASN A O 1
ATOM 796 N N . ARG A 1 97 ? -3.637 31.109 21.734 1 60.81 97 ARG A N 1
ATOM 797 C CA . ARG A 1 97 ? -3.871 29.688 21.516 1 60.81 97 ARG A CA 1
ATOM 798 C C . ARG A 1 97 ? -5.199 29.25 22.125 1 60.81 97 ARG A C 1
ATOM 800 O O . ARG A 1 97 ? -5.891 28.391 21.578 1 60.81 97 ARG A O 1
ATOM 807 N N . ASP A 1 98 ? -5.488 30.016 23.078 1 63.72 98 ASP A N 1
ATOM 808 C CA . ASP A 1 98 ? -6.691 29.625 23.812 1 63.72 98 ASP A CA 1
ATOM 809 C C . ASP A 1 98 ? -7.949 29.953 23 1 63.72 98 ASP A C 1
ATOM 811 O O . ASP A 1 98 ? -8.898 29.172 22.969 1 63.72 98 ASP A O 1
ATOM 815 N N . GLU A 1 99 ? -7.965 31.125 22.391 1 63.5 99 GLU A N 1
ATOM 816 C CA . GLU A 1 99 ? -9.148 31.531 21.641 1 63.5 99 GLU A CA 1
ATOM 817 C C . GLU A 1 99 ? -9.305 30.688 20.375 1 63.5 99 GLU A C 1
ATOM 819 O O . GLU A 1 99 ? -10.422 30.281 20.016 1 63.5 99 GLU A O 1
ATOM 824 N N . VAL A 1 100 ? -8.242 30.344 19.797 1 62 100 VAL A N 1
ATOM 825 C CA . VAL A 1 100 ? -8.273 29.578 18.562 1 62 100 VAL A CA 1
ATOM 826 C C . VAL A 1 100 ? -8.664 28.141 18.859 1 62 100 VAL A C 1
ATOM 828 O O . VAL A 1 100 ? -9.453 27.531 18.141 1 62 100 VAL A O 1
ATOM 831 N N . ALA A 1 101 ? -8.148 27.734 19.984 1 64 101 ALA A N 1
ATOM 832 C CA . ALA A 1 101 ? -8.523 26.375 20.375 1 64 101 ALA A CA 1
ATOM 833 C C . ALA A 1 101 ? -10.023 26.266 20.594 1 64 101 ALA A C 1
ATOM 835 O O . ALA A 1 101 ? -10.641 25.281 20.188 1 64 101 ALA A O 1
ATOM 836 N N . ARG A 1 102 ? -10.508 27.312 21.062 1 69.38 102 ARG A N 1
ATOM 837 C CA . ARG A 1 102 ? -11.945 27.297 21.312 1 69.38 102 ARG A CA 1
ATOM 838 C C . ARG A 1 102 ? -12.734 27.328 20.016 1 69.38 102 ARG A C 1
ATOM 840 O O . ARG A 1 102 ? -13.766 26.656 19.891 1 69.38 102 ARG A O 1
ATOM 847 N N . THR A 1 103 ? -12.203 27.984 19.109 1 72.94 103 THR A N 1
ATOM 848 C CA . THR A 1 103 ? -12.906 28.172 17.844 1 72.94 103 THR A CA 1
ATOM 849 C C . THR A 1 103 ? -12.891 26.891 17.031 1 72.94 103 THR A C 1
ATOM 851 O O . THR A 1 103 ? -13.852 26.578 16.328 1 72.94 103 THR A O 1
ATOM 854 N N . TYR A 1 104 ? -11.922 26.047 17.266 1 77.31 104 TYR A N 1
ATOM 855 C CA . TYR A 1 104 ? -11.805 24.953 16.312 1 77.31 104 TYR A CA 1
ATOM 856 C C . TYR A 1 104 ? -12.008 23.609 17 1 77.31 104 TYR A C 1
ATOM 858 O O . TYR A 1 104 ? -11.875 22.547 16.375 1 77.31 104 TYR A O 1
ATOM 866 N N . THR A 1 105 ? -12.352 23.797 18.219 1 82.81 105 THR A N 1
ATOM 867 C CA . THR A 1 105 ? -12.688 22.578 18.938 1 82.81 105 THR A CA 1
ATOM 868 C C . THR A 1 105 ? -13.875 21.859 18.297 1 82.81 105 THR A C 1
ATOM 870 O O . THR A 1 105 ? -13.883 20.641 18.172 1 82.81 105 THR A O 1
ATOM 873 N N . GLY A 1 106 ? -14.828 22.641 17.875 1 85.56 106 GLY A N 1
ATOM 874 C CA . GLY A 1 106 ? -16.016 22.094 17.219 1 85.56 106 GLY A CA 1
ATOM 875 C C . GLY A 1 106 ? -15.688 21.328 15.945 1 85.56 106 GLY A C 1
ATOM 876 O O . GLY A 1 106 ? -15.93 20.125 15.859 1 85.56 106 GLY A O 1
ATOM 877 N N . PRO A 1 107 ? -15.047 22.062 15.016 1 88.19 107 PRO A N 1
ATOM 878 C CA . PRO A 1 107 ? -14.688 21.406 13.766 1 88.19 107 PRO A CA 1
ATOM 879 C C . PRO A 1 107 ? -13.812 20.172 13.984 1 88.19 107 PRO A C 1
ATOM 881 O O . PRO A 1 107 ? -13.977 19.156 13.297 1 88.19 107 PRO A O 1
ATOM 884 N N . ILE A 1 108 ? -12.945 20.188 14.859 1 89.5 108 ILE A N 1
ATOM 885 C CA . ILE A 1 108 ? -12.07 19.062 15.125 1 89.5 108 ILE A CA 1
ATOM 886 C C . ILE A 1 108 ? -12.891 17.906 15.695 1 89.5 108 ILE A C 1
ATOM 888 O O . ILE A 1 108 ? -12.695 16.75 15.32 1 89.5 108 ILE A O 1
ATOM 892 N N . LYS A 1 109 ? -13.75 18.203 16.547 1 88.88 109 LYS A N 1
ATOM 893 C CA . LYS A 1 109 ? -14.617 17.172 17.109 1 88.88 109 LYS A CA 1
ATOM 894 C C . LYS A 1 109 ? -15.484 16.531 16.031 1 88.88 109 LYS A C 1
ATOM 896 O O . LYS A 1 109 ? -15.719 15.32 16.047 1 88.88 109 LYS A O 1
ATOM 901 N N . HIS A 1 110 ? -15.922 17.359 15.141 1 91.12 110 HIS A N 1
ATOM 902 C CA . HIS A 1 110 ? -16.688 16.844 14.016 1 91.12 110 HIS A CA 1
ATOM 903 C C . HIS A 1 110 ? -15.852 15.875 13.172 1 91.12 110 HIS A C 1
ATOM 905 O O . HIS A 1 110 ? -16.328 14.812 12.781 1 91.12 110 HIS A O 1
ATOM 911 N N . MET A 1 111 ? -14.609 16.219 12.922 1 93.19 111 MET A N 1
ATOM 912 C CA . MET A 1 111 ? -13.711 15.352 12.148 1 93.19 111 MET A CA 1
ATOM 913 C C . MET A 1 111 ? -13.469 14.031 12.875 1 93.19 111 MET A C 1
ATOM 915 O O . MET A 1 111 ? -13.398 12.977 12.242 1 93.19 111 MET A O 1
ATOM 919 N N . LEU A 1 112 ? -13.383 14.133 14.164 1 91.38 112 LEU A N 1
ATOM 920 C CA . LEU A 1 112 ? -13.18 12.922 14.953 1 91.38 112 LEU A CA 1
ATOM 921 C C . LEU A 1 112 ? -14.398 12.008 14.883 1 91.38 112 LEU A C 1
ATOM 923 O O . LEU A 1 112 ? -14.258 10.789 14.797 1 91.38 112 LEU A O 1
ATOM 927 N N . GLU A 1 113 ? -15.516 12.578 14.867 1 92.19 113 GLU A N 1
ATOM 928 C CA . GLU A 1 113 ? -16.734 11.805 14.695 1 92.19 113 GLU A CA 1
ATOM 929 C C . GLU A 1 113 ? -16.812 11.18 13.312 1 92.19 113 GLU A C 1
ATOM 931 O O . GLU A 1 113 ? -17.25 10.031 13.156 1 92.19 113 GLU A O 1
ATOM 936 N N . GLU A 1 114 ? -16.422 11.906 12.375 1 93.69 114 GLU A N 1
ATOM 937 C CA . GLU A 1 114 ? -16.375 11.383 11.016 1 93.69 114 GLU A CA 1
ATOM 938 C C . GLU A 1 114 ? -15.43 10.195 10.906 1 93.69 114 GLU A C 1
ATOM 940 O O . GLU A 1 114 ? -15.727 9.211 10.219 1 93.69 114 GLU A O 1
ATOM 945 N N . HIS A 1 115 ? -14.297 10.281 11.586 1 94.94 115 HIS A N 1
ATOM 946 C CA . HIS A 1 115 ? -13.352 9.172 11.578 1 94.94 115 HIS A CA 1
ATOM 947 C C . HIS A 1 115 ? -13.977 7.906 12.148 1 94.94 115 HIS A C 1
ATOM 949 O O . HIS A 1 115 ? -13.703 6.805 11.664 1 94.94 115 HIS A O 1
ATOM 955 N N . GLN A 1 116 ? -14.805 8.086 13.148 1 92.25 116 GLN A N 1
ATOM 956 C CA . GLN A 1 116 ? -15.492 6.93 13.703 1 92.25 116 GLN A CA 1
ATOM 957 C C . GLN A 1 116 ? -16.422 6.293 12.68 1 92.25 116 GLN A C 1
ATOM 959 O O . GLN A 1 116 ? -16.453 5.066 12.547 1 92.25 116 GLN A O 1
ATOM 964 N N . HIS A 1 117 ? -17.094 7.105 11.984 1 91.69 117 HIS A N 1
ATOM 965 C CA . HIS A 1 117 ? -17.969 6.617 10.93 1 91.69 117 HIS A CA 1
ATOM 966 C C . HIS A 1 117 ? -17.188 5.934 9.82 1 91.69 117 HIS A C 1
ATOM 968 O O . HIS A 1 117 ? -17.547 4.848 9.367 1 91.69 117 HIS A O 1
ATOM 974 N N . HIS A 1 118 ? -16.125 6.512 9.453 1 92.81 118 HIS A N 1
ATOM 975 C CA . HIS A 1 118 ? -15.297 5.945 8.391 1 92.81 118 HIS A CA 1
ATOM 976 C C . HIS A 1 118 ? -14.672 4.621 8.828 1 92.81 118 HIS A C 1
ATOM 978 O O . HIS A 1 118 ? -14.492 3.719 8.008 1 92.81 118 HIS A O 1
ATOM 984 N N . GLU A 1 119 ? -14.359 4.539 10.094 1 93.06 119 GLU A N 1
ATOM 985 C CA . GLU A 1 119 ? -13.812 3.285 10.602 1 93.06 119 GLU A CA 1
ATOM 986 C C . GLU A 1 119 ? -14.781 2.127 10.367 1 93.06 119 GLU A C 1
ATOM 988 O O . GLU A 1 119 ? -14.367 1.031 9.984 1 93.06 119 GLU A O 1
ATOM 993 N N . GLU A 1 120 ? -16.016 2.396 10.578 1 93.75 120 GLU A N 1
ATOM 994 C CA . GLU A 1 120 ? -17.031 1.37 10.352 1 93.75 120 GLU A CA 1
ATOM 995 C C . GLU A 1 120 ? -17.109 0.992 8.875 1 93.75 120 GLU A C 1
ATOM 997 O O . GLU A 1 120 ? -17.203 -0.189 8.539 1 93.75 120 GLU A O 1
ATOM 1002 N N . GLU A 1 121 ? -17.094 1.938 8.086 1 94.38 121 GLU A N 1
ATOM 1003 C CA . GLU A 1 121 ? -17.156 1.705 6.648 1 94.38 121 GLU A CA 1
ATOM 1004 C C . GLU A 1 121 ? -15.906 0.973 6.16 1 94.38 121 GLU A C 1
ATOM 1006 O O . GLU A 1 121 ? -15.992 0.092 5.305 1 94.38 121 GLU A O 1
ATOM 1011 N N . ILE A 1 122 ? -14.773 1.312 6.691 1 94.88 122 ILE A N 1
ATOM 1012 C CA . ILE A 1 122 ? -13.5 0.679 6.359 1 94.88 122 ILE A CA 1
ATOM 1013 C C . ILE A 1 122 ? -13.555 -0.806 6.711 1 94.88 122 ILE A C 1
ATOM 1015 O O . ILE A 1 122 ? -13.133 -1.653 5.918 1 94.88 122 ILE A O 1
ATOM 1019 N N . GLU A 1 123 ? -14.109 -1.083 7.82 1 95.38 123 GLU A N 1
ATOM 1020 C CA .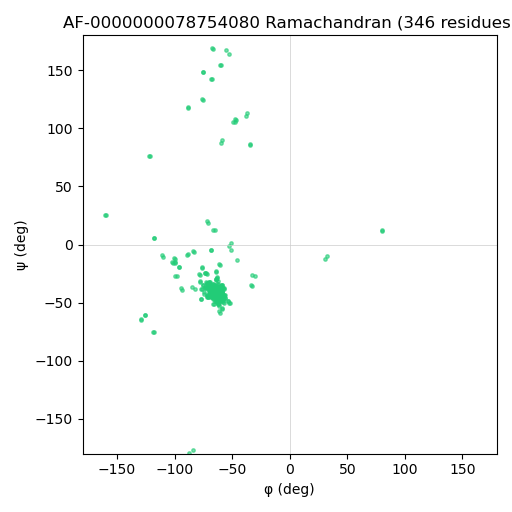 GLU A 1 123 ? -14.234 -2.477 8.234 1 95.38 123 GLU A CA 1
ATOM 1021 C C . GLU A 1 123 ? -15.125 -3.262 7.277 1 95.38 123 GLU A C 1
ATOM 1023 O O . GLU A 1 123 ? -14.836 -4.418 6.957 1 95.38 123 GLU A O 1
ATOM 1028 N N . ARG A 1 124 ? -16.172 -2.645 6.871 1 95.56 124 ARG A N 1
ATOM 1029 C CA . ARG A 1 124 ? -17.062 -3.283 5.91 1 95.56 124 ARG A CA 1
ATOM 1030 C C . ARG A 1 124 ? -16.344 -3.547 4.59 1 95.56 124 ARG A C 1
ATOM 1032 O O . ARG A 1 124 ? -16.469 -4.637 4.023 1 95.56 124 ARG A O 1
ATOM 1039 N N . VAL A 1 125 ? -15.641 -2.607 4.129 1 96.75 125 VAL A N 1
ATOM 1040 C CA . VAL A 1 125 ? -14.914 -2.734 2.871 1 96.75 125 VAL A CA 1
ATOM 1041 C C . VAL A 1 125 ? -13.836 -3.814 2.998 1 96.75 125 VAL A C 1
ATOM 1043 O O . VAL A 1 125 ? -13.633 -4.602 2.074 1 96.75 125 VAL A O 1
ATOM 1046 N N . LYS A 1 126 ? -13.188 -3.891 4.109 1 95.44 126 LYS A N 1
ATOM 1047 C CA . LYS A 1 126 ? -12.195 -4.93 4.348 1 95.44 126 LYS A CA 1
ATOM 1048 C C . LYS A 1 126 ? -12.82 -6.32 4.277 1 95.44 126 LYS A C 1
ATOM 1050 O O . LYS A 1 126 ? -12.242 -7.242 3.701 1 95.44 126 LYS A O 1
ATOM 1055 N N . LYS A 1 127 ? -13.945 -6.422 4.871 1 95.75 127 LYS A N 1
ATOM 1056 C CA . LYS A 1 127 ? -14.641 -7.703 4.844 1 95.75 127 LYS A CA 1
ATOM 1057 C C . LYS A 1 127 ? -15 -8.102 3.414 1 95.75 127 LYS A C 1
ATOM 1059 O O . LYS A 1 127 ? -14.836 -9.266 3.031 1 95.75 127 LYS A O 1
ATOM 1064 N N . LEU A 1 128 ? -15.477 -7.172 2.664 1 96.31 128 LEU A N 1
ATOM 1065 C CA . LEU A 1 128 ? -15.812 -7.438 1.27 1 96.31 128 LEU A CA 1
ATOM 1066 C C . LEU A 1 128 ? -14.57 -7.82 0.475 1 96.31 128 LEU A C 1
ATOM 1068 O O . LEU A 1 128 ? -14.617 -8.734 -0.355 1 96.31 128 LEU A O 1
ATOM 1072 N N . ALA A 1 129 ? -13.5 -7.105 0.681 1 95.12 129 ALA A N 1
ATOM 1073 C CA . ALA A 1 129 ? -12.234 -7.426 0.025 1 95.12 129 ALA A CA 1
ATOM 1074 C C . ALA A 1 129 ? -11.812 -8.859 0.324 1 95.12 129 ALA A C 1
ATOM 1076 O O . ALA A 1 129 ? -11.406 -9.594 -0.579 1 95.12 129 ALA A O 1
ATOM 1077 N N . ASP A 1 130 ? -11.961 -9.234 1.572 1 94.06 130 ASP A N 1
ATOM 1078 C CA . ASP A 1 130 ? -11.578 -10.578 1.998 1 94.06 130 ASP A CA 1
ATOM 1079 C C . ASP A 1 130 ? -12.461 -11.633 1.329 1 94.06 130 ASP A C 1
ATOM 1081 O O . ASP A 1 130 ? -11.969 -12.672 0.888 1 94.06 130 ASP A O 1
ATOM 1085 N N . GLN A 1 131 ? -13.695 -11.336 1.247 1 95 131 GLN A N 1
ATOM 1086 C CA . GLN A 1 131 ? -14.625 -12.289 0.639 1 95 131 GLN A CA 1
ATOM 1087 C C . GLN A 1 131 ? -14.391 -12.398 -0.864 1 95 131 GLN A C 1
ATOM 1089 O O . GLN A 1 131 ? -14.484 -13.492 -1.432 1 95 131 GLN A O 1
ATOM 1094 N N . LEU A 1 132 ? -14.125 -11.297 -1.475 1 95.44 132 LEU A N 1
ATOM 1095 C CA . LEU A 1 132 ? -13.805 -11.32 -2.896 1 95.44 132 LEU A CA 1
ATOM 1096 C C . LEU A 1 132 ? -12.539 -12.141 -3.148 1 95.44 132 LEU A C 1
ATOM 1098 O O . LEU A 1 132 ? -12.461 -12.875 -4.133 1 95.44 132 LEU A O 1
ATOM 1102 N N . SER A 1 133 ? -11.625 -11.977 -2.266 1 92.94 133 SER A N 1
ATOM 1103 C CA . SER A 1 133 ? -10.398 -12.75 -2.361 1 92.94 133 SER A CA 1
ATOM 1104 C C . SER A 1 133 ? -10.664 -14.242 -2.199 1 92.94 133 SER A C 1
ATOM 1106 O O . SER A 1 133 ? -10.109 -15.062 -2.93 1 92.94 133 SER A O 1
ATOM 1108 N N . LYS A 1 134 ? -11.5 -14.625 -1.312 1 92.94 134 LYS A N 1
ATOM 1109 C CA . LYS A 1 134 ? -11.828 -16.016 -1.03 1 92.94 134 LYS A CA 1
ATOM 1110 C C . LYS A 1 134 ? -12.57 -16.656 -2.199 1 92.94 134 LYS A C 1
ATOM 1112 O O . LYS A 1 134 ? -12.305 -17.797 -2.561 1 92.94 134 LYS A O 1
ATOM 1117 N N . LYS A 1 135 ? -13.383 -15.922 -2.816 1 92.62 135 LYS A N 1
ATOM 1118 C CA . LYS A 1 135 ? -14.289 -16.5 -3.807 1 92.62 135 LYS A CA 1
ATOM 1119 C C . LYS A 1 135 ? -13.727 -16.359 -5.215 1 92.62 135 LYS A C 1
ATOM 1121 O O . LYS A 1 135 ? -14.156 -17.062 -6.133 1 92.62 135 LYS A O 1
ATOM 1126 N N . GLY A 1 136 ? -12.766 -15.414 -5.363 1 90.56 136 GLY A N 1
ATOM 1127 C CA . GLY A 1 136 ? -12.297 -15.18 -6.719 1 90.56 136 GLY A CA 1
ATOM 1128 C C . GLY A 1 136 ? -10.953 -14.484 -6.77 1 90.56 136 GLY A C 1
ATOM 1129 O O . GLY A 1 136 ? -10.633 -13.805 -7.746 1 90.56 136 GLY A O 1
ATOM 1130 N N . GLY A 1 137 ? -10.195 -14.625 -5.77 1 88.88 137 GLY A N 1
ATOM 1131 C CA . GLY A 1 137 ? -8.922 -13.93 -5.691 1 88.88 137 GLY A CA 1
ATOM 1132 C C . GLY A 1 137 ? -7.902 -14.43 -6.699 1 88.88 137 GLY A C 1
ATOM 1133 O O . GLY A 1 137 ? -6.836 -13.836 -6.859 1 88.88 137 GLY A O 1
ATOM 1134 N N . PHE A 1 138 ? -8.312 -15.492 -7.414 1 91.06 138 PHE A N 1
ATOM 1135 C CA . PHE A 1 138 ? -7.43 -16.031 -8.445 1 91.06 138 PHE A CA 1
ATOM 1136 C C . PHE A 1 138 ? -7.844 -15.531 -9.82 1 91.06 138 PHE A C 1
ATOM 1138 O O . PHE A 1 138 ? -7.117 -15.734 -10.805 1 91.06 138 PHE A O 1
ATOM 1145 N N . ILE A 1 139 ? -9 -14.945 -9.961 1 94.5 139 ILE A N 1
ATOM 1146 C CA . ILE A 1 139 ? -9.398 -14.211 -11.156 1 94.5 139 ILE A CA 1
ATOM 1147 C C . ILE A 1 139 ? -8.695 -12.852 -11.188 1 94.5 139 ILE A C 1
ATOM 1149 O O . ILE A 1 139 ? -8.867 -12.039 -10.266 1 94.5 139 ILE A O 1
ATOM 1153 N N . PRO A 1 140 ? -8 -12.516 -12.188 1 96.06 140 PRO A N 1
ATOM 1154 C CA . PRO A 1 140 ? -7.07 -11.383 -12.164 1 96.06 140 PRO A CA 1
ATOM 1155 C C . PRO A 1 140 ? -7.75 -10.07 -11.758 1 96.06 140 PRO A C 1
ATOM 1157 O O . PRO A 1 140 ? -7.246 -9.352 -10.891 1 96.06 140 PRO A O 1
ATOM 1160 N N . VAL A 1 141 ? -8.891 -9.766 -12.32 1 97.44 141 VAL A N 1
ATOM 1161 C CA . VAL A 1 141 ? -9.523 -8.484 -12.039 1 97.44 141 VAL A CA 1
ATOM 1162 C C . VAL A 1 141 ? -10.008 -8.453 -10.594 1 97.44 141 VAL A C 1
ATOM 1164 O O . VAL A 1 141 ? -9.945 -7.41 -9.93 1 97.44 141 VAL A O 1
ATOM 1167 N N . LEU A 1 142 ? -10.469 -9.562 -10.062 1 97.19 142 LEU A N 1
ATOM 1168 C CA . LEU A 1 142 ? -10.93 -9.617 -8.68 1 97.19 142 LEU A CA 1
ATOM 1169 C C . LEU A 1 142 ? -9.742 -9.625 -7.715 1 97.19 142 LEU A C 1
ATOM 1171 O O . LEU A 1 142 ? -9.82 -9.07 -6.617 1 97.19 142 LEU A O 1
ATO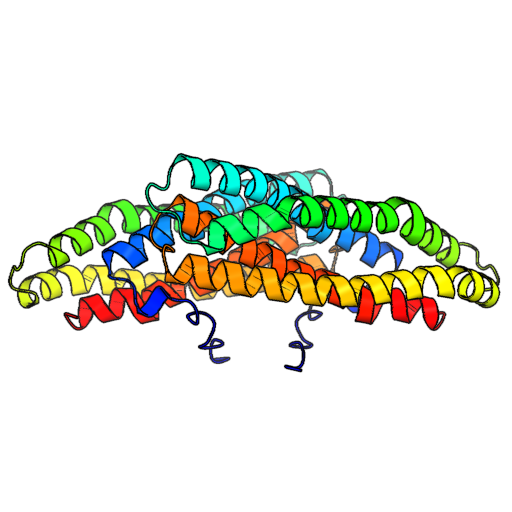M 1175 N N . ALA A 1 143 ? -8.703 -10.25 -8.133 1 96.38 143 ALA A N 1
ATOM 1176 C CA . ALA A 1 143 ? -7.473 -10.211 -7.355 1 96.38 143 ALA A CA 1
ATOM 1177 C C . ALA A 1 143 ? -6.973 -8.781 -7.188 1 96.38 143 ALA A C 1
ATOM 1179 O O . ALA A 1 143 ? -6.691 -8.344 -6.066 1 96.38 143 ALA A O 1
ATOM 1180 N N . ARG A 1 144 ? -6.93 -8.062 -8.289 1 97.94 144 ARG A N 1
ATOM 1181 C CA . ARG A 1 144 ? -6.48 -6.676 -8.25 1 97.94 144 ARG A CA 1
ATOM 1182 C C . ARG A 1 144 ? -7.41 -5.828 -7.391 1 97.94 144 ARG A C 1
ATOM 1184 O O . ARG A 1 144 ? -6.949 -5.008 -6.594 1 97.94 144 ARG A O 1
ATOM 1191 N N . LEU A 1 145 ? -8.68 -6.09 -7.594 1 97.94 145 LEU A N 1
ATOM 1192 C CA . LEU A 1 145 ? -9.664 -5.312 -6.855 1 97.94 145 LEU A CA 1
ATOM 1193 C C . LEU A 1 145 ? -9.516 -5.527 -5.355 1 97.94 145 LEU A C 1
ATOM 1195 O O . LEU A 1 145 ? -9.43 -4.566 -4.59 1 97.94 145 LEU A O 1
ATOM 1199 N N . SER A 1 146 ? -9.484 -6.77 -4.938 1 96.75 146 SER A N 1
ATOM 1200 C CA . SER A 1 146 ? -9.383 -7.074 -3.514 1 96.75 146 SER A CA 1
ATOM 1201 C C . SER A 1 146 ? -8.062 -6.559 -2.936 1 96.75 146 SER A C 1
ATOM 1203 O O . SER A 1 146 ? -8.031 -6.059 -1.809 1 96.75 146 SER A O 1
ATOM 1205 N N . TYR A 1 147 ? -7.082 -6.625 -3.695 1 96.88 147 TYR A N 1
ATOM 1206 C CA . TYR A 1 147 ? -5.758 -6.164 -3.309 1 96.88 147 TYR A CA 1
ATOM 1207 C C . TYR A 1 147 ? -5.746 -4.656 -3.088 1 96.88 147 TYR A C 1
ATOM 1209 O O . TYR A 1 147 ? -5.266 -4.176 -2.059 1 96.88 147 TYR A O 1
ATOM 1217 N N . LYS A 1 148 ? -6.262 -3.928 -3.977 1 98.25 148 LYS A N 1
ATOM 1218 C CA . LYS A 1 148 ? -6.27 -2.471 -3.896 1 98.25 148 LYS A CA 1
ATOM 1219 C C . LYS A 1 148 ? -7.203 -1.985 -2.791 1 98.25 148 LYS A C 1
ATOM 1221 O O . LYS A 1 148 ? -6.938 -0.968 -2.146 1 98.25 148 LYS A O 1
ATOM 1226 N N . LEU A 1 149 ? -8.281 -2.715 -2.604 1 97.88 149 LEU A N 1
ATOM 1227 C CA . LEU A 1 149 ? -9.164 -2.383 -1.492 1 97.88 149 LEU A CA 1
ATOM 1228 C C . LEU A 1 149 ? -8.438 -2.521 -0.159 1 97.88 149 LEU A C 1
ATOM 1230 O O . LEU A 1 149 ? -8.586 -1.672 0.724 1 97.88 149 LEU A O 1
ATOM 1234 N N . ARG A 1 150 ? -7.68 -3.512 -0.058 1 96 150 ARG A N 1
ATOM 1235 C CA . ARG A 1 150 ? -6.918 -3.727 1.171 1 96 150 ARG A CA 1
ATOM 1236 C C . ARG A 1 150 ? -5.859 -2.646 1.354 1 96 150 ARG A C 1
ATOM 1238 O O . ARG A 1 150 ? -5.652 -2.15 2.463 1 96 150 ARG A O 1
ATOM 1245 N N . GLN A 1 151 ? -5.219 -2.326 0.297 1 97.19 151 GLN A N 1
ATOM 1246 C CA . GLN A 1 151 ? -4.238 -1.247 0.361 1 97.19 151 GLN A CA 1
ATOM 1247 C C . GLN A 1 151 ? -4.887 0.058 0.814 1 97.19 151 GLN A C 1
ATOM 1249 O O . GLN A 1 151 ? -4.34 0.768 1.661 1 97.19 151 GLN A O 1
ATOM 1254 N N . LEU A 1 152 ? -6.023 0.33 0.293 1 98.06 152 LEU A N 1
ATOM 1255 C CA . LEU A 1 152 ? -6.75 1.55 0.635 1 98.06 152 LEU A CA 1
ATOM 1256 C C . LEU A 1 152 ? -7.109 1.571 2.117 1 98.06 152 LEU A C 1
ATOM 1258 O O . LEU A 1 152 ? -6.812 2.541 2.818 1 98.06 152 LEU A O 1
ATOM 1262 N N . THR A 1 153 ? -7.688 0.507 2.527 1 97 153 THR A N 1
ATOM 1263 C CA . THR A 1 153 ? -8.219 0.499 3.885 1 97 153 THR A CA 1
ATOM 1264 C C . THR A 1 153 ? -7.09 0.512 4.91 1 97 153 THR A C 1
ATOM 1266 O O . THR A 1 153 ? -7.184 1.187 5.938 1 97 153 THR A O 1
ATOM 1269 N N . ASN A 1 154 ? -6.02 -0.173 4.605 1 95.81 154 ASN A N 1
ATOM 1270 C CA . ASN A 1 154 ? -4.859 -0.136 5.492 1 95.81 154 ASN A CA 1
ATOM 1271 C C . ASN A 1 154 ? -4.262 1.265 5.574 1 95.81 154 ASN A C 1
ATOM 1273 O O . ASN A 1 154 ? -3.9 1.729 6.656 1 95.81 154 ASN A O 1
ATOM 1277 N N . ASP A 1 155 ? -4.18 1.89 4.488 1 97.19 155 ASP A N 1
ATOM 1278 C CA . ASP A 1 155 ? -3.598 3.229 4.457 1 97.19 155 ASP A CA 1
ATOM 1279 C C . ASP A 1 155 ? -4.5 4.234 5.172 1 97.19 155 ASP A C 1
ATOM 1281 O O . ASP A 1 155 ? -4.008 5.141 5.848 1 97.19 155 ASP A O 1
ATOM 1285 N N . LEU A 1 156 ? -5.785 4.07 5.012 1 97.56 156 LEU A N 1
ATOM 1286 C CA . LEU A 1 156 ? -6.727 4.973 5.664 1 97.56 156 LEU A CA 1
ATOM 1287 C C . LEU A 1 156 ? -6.637 4.848 7.18 1 97.56 156 LEU A C 1
ATOM 1289 O O . LEU A 1 156 ? -6.797 5.84 7.898 1 97.56 156 LEU A O 1
ATOM 1293 N N . GLU A 1 157 ? -6.434 3.689 7.59 1 96 157 GLU A N 1
ATOM 1294 C CA . GLU A 1 157 ? -6.27 3.5 9.031 1 96 157 GLU A CA 1
ATOM 1295 C C . GLU A 1 157 ? -5.055 4.266 9.555 1 96 157 GLU A C 1
ATOM 1297 O O . GLU A 1 157 ? -5.129 4.91 10.602 1 96 157 GLU A O 1
ATOM 1302 N N . GLU A 1 158 ? -4.008 4.191 8.828 1 94.94 158 GLU A N 1
ATOM 1303 C CA . GLU A 1 158 ? -2.816 4.945 9.211 1 94.94 158 GLU A CA 1
ATOM 1304 C C . GLU A 1 158 ? -3.064 6.449 9.141 1 94.94 158 GLU A C 1
ATOM 1306 O O . GLU A 1 158 ? -2.684 7.188 10.047 1 94.94 158 GLU A O 1
ATOM 1311 N N . HIS A 1 159 ? -3.723 6.867 8.07 1 97.31 159 HIS A N 1
ATOM 1312 C CA . HIS A 1 159 ? -4.113 8.258 7.879 1 97.31 159 HIS A CA 1
ATOM 1313 C C . HIS A 1 159 ? -4.902 8.781 9.078 1 97.31 159 HIS A C 1
ATOM 1315 O O . HIS A 1 159 ? -4.562 9.812 9.648 1 97.31 159 HIS A O 1
ATOM 1321 N N . MET A 1 160 ? -5.84 8.023 9.445 1 96.75 160 MET A N 1
ATOM 1322 C CA . MET A 1 160 ? -6.723 8.445 10.531 1 96.75 160 MET A CA 1
ATOM 1323 C C . MET A 1 160 ? -5.988 8.414 11.867 1 96.75 160 MET A C 1
ATOM 1325 O O . MET A 1 160 ? -6.258 9.234 12.742 1 96.75 160 MET A O 1
ATOM 1329 N N . GLN A 1 161 ? -5.113 7.469 12.016 1 95.5 161 GLN A N 1
ATOM 1330 C CA . GLN A 1 161 ? -4.32 7.41 13.234 1 95.5 161 GLN A CA 1
ATOM 1331 C C . GLN A 1 161 ? -3.455 8.656 13.391 1 95.5 161 GLN A C 1
ATOM 1333 O O . GLN A 1 161 ? -3.367 9.227 14.484 1 95.5 161 GLN A O 1
ATOM 1338 N N . ILE A 1 162 ? -2.828 9.094 12.391 1 96.25 162 ILE A N 1
ATOM 1339 C CA . ILE A 1 162 ? -1.97 10.273 12.43 1 96.25 162 ILE A CA 1
ATOM 1340 C C . ILE A 1 162 ? -2.797 11.5 12.812 1 96.25 162 ILE A C 1
ATOM 1342 O O . ILE A 1 162 ? -2.377 12.305 13.656 1 96.25 162 ILE A O 1
ATOM 1346 N N . GLU A 1 163 ? -3.918 11.578 12.305 1 96.94 163 GLU A N 1
ATOM 1347 C CA . GLU A 1 163 ? -4.754 12.742 12.578 1 96.94 163 GLU A CA 1
ATOM 1348 C C . GLU A 1 163 ? -5.391 12.656 13.961 1 96.94 163 GLU A C 1
ATOM 1350 O O . GLU A 1 163 ? -5.336 13.609 14.742 1 96.94 163 GLU A O 1
ATOM 1355 N N . SER A 1 164 ? -5.953 11.492 14.289 1 94.81 164 SER A N 1
ATOM 1356 C CA . SER A 1 164 ? -6.758 11.336 15.492 1 94.81 164 SER A CA 1
ATOM 1357 C C . SER A 1 164 ? -5.883 11.203 16.734 1 94.81 164 SER A C 1
ATOM 1359 O O . SER A 1 164 ? -6.289 11.57 17.844 1 94.81 164 SER A O 1
ATOM 1361 N N . GLU A 1 165 ? -4.695 10.727 16.516 1 93.56 165 GLU A N 1
ATOM 1362 C CA . GLU A 1 165 ? -3.879 10.422 17.688 1 93.56 165 GLU A CA 1
ATOM 1363 C C . GLU A 1 165 ? -2.711 11.398 17.812 1 93.56 165 GLU A C 1
ATOM 1365 O O . GLU A 1 165 ? -2.08 11.484 18.859 1 93.56 165 GLU A O 1
ATOM 1370 N N . LEU A 1 166 ? -2.49 12.164 16.828 1 94.31 166 LEU A N 1
ATOM 1371 C CA . LEU A 1 166 ? -1.344 13.062 16.891 1 94.31 166 LEU A CA 1
ATOM 1372 C C . LEU A 1 166 ? -1.758 14.492 16.562 1 94.31 166 LEU A C 1
ATOM 1374 O O . LEU A 1 166 ? -1.78 15.359 17.438 1 94.31 166 LEU A O 1
ATOM 1378 N N . LEU A 1 167 ? -2.223 14.82 15.359 1 94.25 167 LEU A N 1
ATOM 1379 C CA . LEU A 1 167 ? -2.439 16.172 14.875 1 94.25 167 LEU A CA 1
ATOM 1380 C C . LEU A 1 167 ? -3.553 16.859 15.656 1 94.25 167 LEU A C 1
ATOM 1382 O O . LEU A 1 167 ? -3.352 17.953 16.203 1 94.25 167 LEU A O 1
ATOM 1386 N N . PHE A 1 168 ? -4.664 16.219 15.766 1 92.94 168 PHE A N 1
ATOM 1387 C CA . PHE A 1 168 ? -5.828 16.859 16.359 1 92.94 168 PHE A CA 1
ATOM 1388 C C . PHE A 1 168 ? -5.656 17.031 17.859 1 92.94 168 PHE A C 1
ATOM 1390 O O . PHE A 1 168 ? -5.93 18.094 18.406 1 92.94 168 PHE A O 1
ATOM 1397 N N . PRO A 1 169 ? -5.16 15.984 18.516 1 90.69 169 PRO A N 1
ATOM 1398 C CA . PRO A 1 169 ? -4.91 16.188 19.953 1 90.69 169 PRO A CA 1
ATOM 1399 C C . PRO A 1 169 ? -3.922 17.328 20.219 1 90.69 169 PRO A C 1
ATOM 1401 O O . PRO A 1 169 ? -4.07 18.062 21.203 1 90.69 169 PRO A O 1
ATOM 1404 N N . ARG A 1 170 ? -2.9 17.516 19.406 1 87.94 170 ARG A N 1
ATOM 1405 C CA . ARG A 1 170 ? -1.947 18.609 19.547 1 87.94 170 ARG A CA 1
ATOM 1406 C C . ARG A 1 170 ? -2.65 19.953 19.469 1 87.94 170 ARG A C 1
ATOM 1408 O O . ARG A 1 170 ? -2.289 20.891 20.188 1 87.94 170 ARG A O 1
ATOM 1415 N N . ILE A 1 171 ? -3.578 20 18.594 1 86.44 171 ILE A N 1
ATOM 1416 C CA . ILE A 1 171 ? -4.301 21.25 18.391 1 86.44 171 ILE A CA 1
ATOM 1417 C C . ILE A 1 171 ? -5.23 21.516 19.578 1 86.44 171 ILE A C 1
ATOM 1419 O O . ILE A 1 171 ? -5.348 22.641 20.031 1 86.44 171 ILE A O 1
ATOM 1423 N N . LEU A 1 172 ? -5.891 20.469 20 1 84.38 172 LEU A N 1
ATOM 1424 C CA . LEU A 1 172 ? -6.859 20.625 21.078 1 84.38 172 LEU A CA 1
ATOM 1425 C C . LEU A 1 172 ? -6.164 20.922 22.406 1 84.38 172 LEU A C 1
ATOM 1427 O O . LEU A 1 172 ? -6.715 21.609 23.266 1 84.38 172 LEU A O 1
ATOM 1431 N N . LYS A 1 173 ? -4.941 20.359 22.594 1 78.56 173 LYS A N 1
ATOM 1432 C CA . LYS A 1 173 ? -4.207 20.578 23.844 1 78.56 173 LYS A CA 1
ATOM 1433 C C . LYS A 1 173 ? -3.434 21.891 23.797 1 78.56 173 LYS A C 1
ATOM 1435 O O . LYS A 1 173 ? -3.035 22.422 24.828 1 78.56 173 LYS A O 1
ATOM 1440 N N . GLY A 1 174 ? -3.391 22.578 22.734 1 64.25 174 GLY A N 1
ATOM 1441 C CA . GLY A 1 174 ? -2.666 23.828 22.609 1 64.25 174 GLY A CA 1
ATOM 1442 C C . GLY A 1 174 ? -1.175 23.641 22.391 1 64.25 174 GLY A C 1
ATOM 1443 O O . GLY A 1 174 ? -0.376 24.5 22.766 1 64.25 174 GLY A O 1
ATOM 1444 N N . ASN A 1 175 ? -0.631 22.344 22.078 1 52.28 175 ASN A N 1
ATOM 1445 C CA . ASN A 1 175 ? 0.809 22.203 21.891 1 52.28 175 ASN A CA 1
ATOM 1446 C C . ASN A 1 175 ? 1.201 22.328 20.422 1 52.28 175 ASN A C 1
ATOM 1448 O O . ASN A 1 175 ? 0.428 21.953 19.547 1 52.28 175 ASN A O 1
ATOM 1452 N N . MET B 1 1 ? 12.992 -12.688 15.414 1 17.78 1 MET B N 1
ATOM 1453 C CA . MET B 1 1 ? 12.258 -12.672 14.156 1 17.78 1 MET B CA 1
ATOM 1454 C C . MET B 1 1 ? 10.781 -12.352 14.383 1 17.78 1 MET B C 1
ATOM 1456 O O . MET B 1 1 ? 10.078 -13.109 15.055 1 17.78 1 MET B O 1
ATOM 1460 N N . LYS B 1 2 ? 10.359 -11.18 14.406 1 29.06 2 LYS B N 1
ATOM 1461 C CA . LYS B 1 2 ? 8.961 -10.922 14.742 1 29.06 2 LYS B CA 1
ATOM 1462 C C . LYS B 1 2 ? 8.023 -11.812 13.93 1 29.06 2 LYS B C 1
ATOM 1464 O O . LYS B 1 2 ? 8.195 -11.953 12.719 1 29.06 2 LYS B O 1
ATOM 1469 N N . THR B 1 3 ? 7.484 -12.734 14.43 1 27.7 3 THR B N 1
ATOM 1470 C CA . THR B 1 3 ? 6.598 -13.719 13.812 1 27.7 3 THR B CA 1
ATOM 1471 C C . THR B 1 3 ? 5.543 -13.023 12.953 1 27.7 3 THR B C 1
ATOM 1473 O O . THR B 1 3 ? 4.941 -12.039 13.383 1 27.7 3 THR B O 1
ATOM 1476 N N . ALA B 1 4 ? 5.734 -13.18 11.711 1 33.34 4 ALA B N 1
ATOM 1477 C CA . ALA B 1 4 ? 4.809 -12.68 10.703 1 33.34 4 ALA B CA 1
ATOM 1478 C C . ALA B 1 4 ? 3.361 -12.828 11.156 1 33.34 4 ALA B C 1
ATOM 1480 O O . ALA B 1 4 ? 3.014 -13.812 11.82 1 33.34 4 ALA B O 1
ATOM 1481 N N . ASP B 1 5 ? 2.676 -11.836 11.445 1 33.75 5 ASP B N 1
ATOM 1482 C CA . ASP B 1 5 ? 1.251 -12 11.711 1 33.75 5 ASP B CA 1
ATOM 1483 C C . ASP B 1 5 ? 0.65 -13.102 10.844 1 33.75 5 ASP B C 1
ATOM 1485 O O . ASP B 1 5 ? 0.695 -13.031 9.617 1 33.75 5 ASP B O 1
ATOM 1489 N N . PRO B 1 6 ? 0.665 -14.312 11.148 1 39.28 6 PRO B N 1
ATOM 1490 C CA . PRO B 1 6 ? 0.115 -15.453 10.422 1 39.28 6 PRO B CA 1
ATOM 1491 C C . PRO B 1 6 ? -1.154 -15.109 9.648 1 39.28 6 PRO B C 1
ATOM 1493 O O . PRO B 1 6 ? -1.502 -15.797 8.688 1 39.28 6 PRO B O 1
ATOM 1496 N N . ASN B 1 7 ? -1.923 -14.242 10.234 1 41.5 7 ASN B N 1
ATOM 1497 C CA . ASN B 1 7 ? -3.217 -13.891 9.656 1 41.5 7 ASN B CA 1
ATOM 1498 C C . ASN B 1 7 ? -3.059 -13.219 8.297 1 41.5 7 ASN B C 1
ATOM 1500 O O . ASN B 1 7 ? -4.047 -12.922 7.625 1 41.5 7 ASN B O 1
ATOM 1504 N N . PHE B 1 8 ? -1.893 -12.672 8.148 1 43.84 8 PHE B N 1
ATOM 1505 C CA . PHE B 1 8 ? -1.721 -11.961 6.895 1 43.84 8 PHE B CA 1
ATOM 1506 C C . PHE B 1 8 ? -1.929 -12.891 5.707 1 43.84 8 PHE B C 1
ATOM 1508 O O . PHE B 1 8 ? -2.549 -12.508 4.711 1 43.84 8 PHE B O 1
ATOM 1515 N N . ILE B 1 9 ? -1.117 -13.945 5.812 1 51.84 9 ILE B N 1
ATOM 1516 C CA . ILE B 1 9 ? -1.521 -14.875 4.766 1 51.84 9 ILE B CA 1
ATOM 1517 C C . ILE B 1 9 ? -3.025 -15.117 4.84 1 51.84 9 ILE B C 1
ATOM 1519 O O . ILE B 1 9 ? -3.506 -16.188 4.469 1 51.84 9 ILE B O 1
ATOM 1523 N N . GLY B 1 10 ? -3.535 -14.398 5.809 1 52.03 10 GLY B N 1
ATOM 1524 C CA . GLY B 1 10 ? -4.875 -14.453 6.375 1 52.03 10 GLY B CA 1
ATOM 1525 C C . GLY B 1 10 ? -5.965 -14.516 5.324 1 52.03 10 GLY B C 1
ATOM 1526 O O . GLY B 1 10 ? -7.133 -14.742 5.645 1 52.03 10 GLY B O 1
ATOM 1527 N N . ASN B 1 11 ? -5.441 -14.219 4.137 1 65.31 11 ASN B N 1
ATOM 1528 C CA . ASN B 1 11 ? -6.504 -14.25 3.135 1 65.31 11 ASN B CA 1
ATOM 1529 C C . ASN B 1 11 ? -6.754 -15.664 2.617 1 65.31 11 ASN B C 1
ATOM 1531 O O . ASN B 1 11 ? -6.18 -16.625 3.133 1 65.31 11 ASN B O 1
ATOM 1535 N N . ALA B 1 12 ? -7.512 -15.93 1.786 1 81 12 ALA B N 1
ATOM 1536 C CA . ALA B 1 12 ? -8.031 -17.125 1.132 1 81 12 ALA B CA 1
ATOM 1537 C C . ALA B 1 12 ? -6.945 -17.828 0.312 1 81 12 ALA B C 1
ATOM 1539 O O . ALA B 1 12 ? -7.172 -18.891 -0.251 1 81 12 ALA B O 1
ATOM 1540 N N . ILE B 1 13 ? -5.594 -17.391 0.524 1 90.38 13 ILE B N 1
ATOM 1541 C CA . ILE B 1 13 ? -4.562 -17.812 -0.423 1 90.38 13 ILE B CA 1
ATOM 1542 C C . ILE B 1 13 ? -4.18 -19.266 -0.165 1 90.38 13 ILE B C 1
ATOM 1544 O O . ILE B 1 13 ? -3.963 -20.031 -1.106 1 90.38 13 ILE B O 1
ATOM 1548 N N . PRO B 1 14 ? -4.121 -19.641 1.112 1 90.5 14 PRO B N 1
ATOM 1549 C CA . PRO B 1 14 ? -3.754 -21.031 1.367 1 90.5 14 PRO B CA 1
ATOM 1550 C C . PRO B 1 14 ? -4.742 -22.016 0.754 1 90.5 14 PRO B C 1
ATOM 1552 O O . PRO B 1 14 ? -4.402 -23.188 0.551 1 90.5 14 PRO B O 1
ATOM 1555 N N . GLU B 1 15 ? -5.887 -21.578 0.424 1 90.81 15 GLU B N 1
ATOM 1556 C CA . GLU B 1 15 ? -6.902 -22.453 -0.162 1 90.81 15 GLU B CA 1
ATOM 1557 C C . GLU B 1 15 ? -6.77 -22.5 -1.682 1 90.81 15 GLU B C 1
ATOM 1559 O O . GLU B 1 15 ? -7.391 -23.344 -2.332 1 90.81 15 GLU B O 1
ATOM 1564 N N . TYR B 1 16 ? -5.961 -21.703 -2.281 1 93 16 TYR B N 1
ATOM 1565 C CA . TYR B 1 16 ? -5.75 -21.672 -3.725 1 93 16 TYR B CA 1
ATOM 1566 C C . TYR B 1 16 ? -4.902 -22.844 -4.18 1 93 16 TYR B C 1
ATOM 1568 O O . TYR B 1 16 ? -4.02 -23.312 -3.449 1 93 16 TYR B O 1
ATOM 1576 N N . SER B 1 17 ? -5.191 -23.281 -5.414 1 92.5 17 SER B N 1
ATOM 1577 C CA . SER B 1 17 ? -4.234 -24.172 -6.07 1 92.5 17 SER B CA 1
ATOM 1578 C C . SER B 1 17 ? -2.936 -23.438 -6.395 1 92.5 17 SER B C 1
ATOM 1580 O O . SER B 1 17 ? -2.879 -22.219 -6.348 1 92.5 17 SER B O 1
ATOM 1582 N N . ASN B 1 18 ? -1.938 -24.156 -6.77 1 93.12 18 ASN B N 1
ATOM 1583 C CA . ASN B 1 18 ? -0.671 -23.547 -7.137 1 93.12 18 ASN B CA 1
ATOM 1584 C C . ASN B 1 18 ? -0.841 -22.578 -8.305 1 93.12 18 ASN B C 1
ATOM 1586 O O . ASN B 1 18 ? -0.298 -21.469 -8.289 1 93.12 18 ASN B O 1
ATOM 1590 N N . VAL B 1 19 ? -1.609 -22.984 -9.242 1 94 19 VAL B N 1
ATOM 1591 C CA . VAL B 1 19 ? -1.846 -22.141 -10.414 1 94 19 VAL B CA 1
ATOM 1592 C C . VAL B 1 19 ? -2.592 -20.875 -10.008 1 94 19 VAL B C 1
ATOM 1594 O O . VAL B 1 19 ? -2.299 -19.797 -10.508 1 94 19 VAL B O 1
ATOM 1597 N N . GLN B 1 20 ? -3.463 -21.062 -9.109 1 94.56 20 GLN B N 1
ATOM 1598 C CA . GLN B 1 20 ? -4.23 -19.922 -8.617 1 94.56 20 GLN B CA 1
ATOM 1599 C C . GLN B 1 20 ? -3.348 -18.969 -7.82 1 94.56 20 GLN B C 1
ATOM 1601 O O . GLN B 1 20 ? -3.498 -17.75 -7.918 1 94.56 20 GLN B O 1
ATOM 1606 N N . VAL B 1 21 ? -2.463 -19.484 -7.004 1 96.19 21 VAL B N 1
ATOM 1607 C CA . VAL B 1 21 ? -1.524 -18.656 -6.25 1 96.19 21 VAL B CA 1
ATOM 1608 C C . VAL B 1 21 ? -0.661 -17.844 -7.211 1 96.19 21 VAL B C 1
ATOM 1610 O O . VAL B 1 21 ? -0.462 -16.641 -7.012 1 96.19 21 VAL B O 1
ATOM 1613 N N . MET B 1 22 ? -0.206 -18.469 -8.234 1 96.81 22 MET B N 1
ATOM 1614 C CA . MET B 1 22 ? 0.634 -17.797 -9.227 1 96.81 22 MET B CA 1
ATOM 1615 C C . MET B 1 22 ? -0.135 -16.688 -9.93 1 96.81 22 MET B C 1
ATOM 1617 O O . MET B 1 22 ? 0.391 -15.594 -10.125 1 96.81 22 MET B O 1
ATOM 1621 N N . SER B 1 23 ? -1.353 -16.984 -10.281 1 96.06 23 SER B N 1
ATOM 1622 C CA . SER B 1 23 ? -2.195 -15.984 -10.922 1 96.06 23 SER B CA 1
ATOM 1623 C C . SER B 1 23 ? -2.404 -14.781 -10.008 1 96.06 23 SER B C 1
ATOM 1625 O O . SER B 1 23 ? -2.354 -13.633 -10.461 1 96.06 23 SER B O 1
ATOM 1627 N N . TYR B 1 24 ? -2.588 -15.047 -8.773 1 96.62 24 TYR B N 1
ATOM 1628 C CA . TYR B 1 24 ? -2.756 -13.992 -7.781 1 96.62 24 TYR B CA 1
ATOM 1629 C C . TYR B 1 24 ? -1.498 -13.133 -7.676 1 96.62 24 TYR B C 1
ATOM 1631 O O . TYR B 1 24 ? -1.573 -11.906 -7.707 1 96.62 24 TYR B O 1
ATOM 1639 N N . LEU B 1 25 ? -0.388 -13.789 -7.574 1 97.75 25 LEU B N 1
ATOM 1640 C CA . LEU B 1 25 ? 0.884 -13.086 -7.426 1 97.75 25 LEU B CA 1
ATOM 1641 C C . LEU B 1 25 ? 1.135 -12.156 -8.602 1 97.75 25 LEU B C 1
ATOM 1643 O O . LEU B 1 25 ? 1.533 -11 -8.414 1 97.75 25 LEU B O 1
ATOM 1647 N N . ILE B 1 26 ? 0.853 -12.648 -9.758 1 98.06 26 ILE B N 1
ATOM 1648 C CA . ILE B 1 26 ? 1.123 -11.883 -10.969 1 98.06 26 ILE B CA 1
ATOM 1649 C C . ILE B 1 26 ? 0.178 -10.688 -11.047 1 98.06 26 ILE B C 1
ATOM 1651 O O . ILE B 1 26 ? 0.611 -9.562 -11.312 1 98.06 26 ILE B O 1
ATOM 1655 N N . ALA B 1 27 ? -1.044 -10.883 -10.711 1 96.69 27 ALA B N 1
ATOM 1656 C CA . ALA B 1 27 ? -2.076 -9.867 -10.883 1 96.69 27 ALA B CA 1
ATOM 1657 C C . ALA B 1 27 ? -1.962 -8.7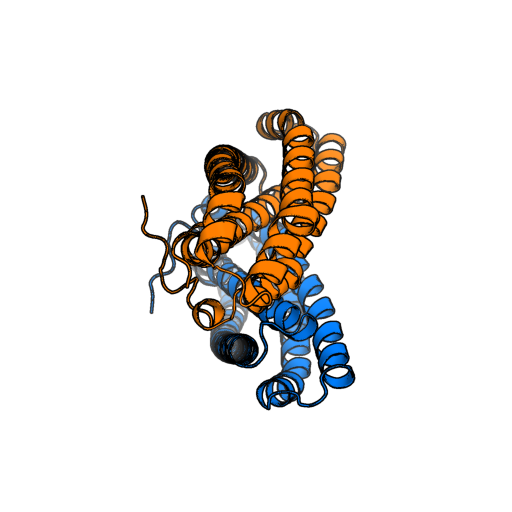89 -9.805 1 96.69 27 ALA B C 1
ATOM 1659 O O . ALA B 1 27 ? -2.473 -7.68 -9.977 1 96.69 27 ALA B O 1
ATOM 1660 N N . THR B 1 28 ? -1.294 -9.094 -8.719 1 97.19 28 THR B N 1
ATOM 1661 C CA . THR B 1 28 ? -1.266 -8.148 -7.598 1 97.19 28 THR B CA 1
ATOM 1662 C C . THR B 1 28 ? 0.164 -7.703 -7.305 1 97.19 28 THR B C 1
ATOM 1664 O O . THR B 1 28 ? 0.648 -6.734 -7.891 1 97.19 28 THR B O 1
ATOM 1667 N N . HIS B 1 29 ? 0.947 -8.562 -6.68 1 98.25 29 HIS B N 1
ATOM 1668 C CA . HIS B 1 29 ? 2.252 -8.195 -6.145 1 98.25 29 HIS B CA 1
ATOM 1669 C C . HIS B 1 29 ? 3.234 -7.863 -7.262 1 98.25 29 HIS B C 1
ATOM 1671 O O . HIS B 1 29 ? 3.973 -6.879 -7.172 1 98.25 29 HIS B O 1
ATOM 1677 N N . HIS B 1 30 ? 3.275 -8.68 -8.344 1 98.69 30 HIS B N 1
ATOM 1678 C CA . HIS B 1 30 ? 4.223 -8.422 -9.43 1 98.69 30 HIS B CA 1
ATOM 1679 C C . HIS B 1 30 ? 3.893 -7.121 -10.156 1 98.69 30 HIS B C 1
ATOM 1681 O O . HIS B 1 30 ? 4.777 -6.301 -10.398 1 98.69 30 HIS B O 1
ATOM 1687 N N . GLU B 1 31 ? 2.68 -6.984 -10.453 1 97.81 31 GLU B N 1
ATOM 1688 C CA . GLU B 1 31 ? 2.26 -5.754 -11.125 1 97.81 31 GLU B CA 1
ATOM 1689 C C . GLU B 1 31 ? 2.52 -4.531 -10.242 1 97.81 31 GLU B C 1
ATOM 1691 O O . GLU B 1 31 ? 3.023 -3.514 -10.719 1 97.81 31 GLU B O 1
ATOM 1696 N N . PHE B 1 32 ? 2.158 -4.676 -9.031 1 98.25 32 PHE B N 1
ATOM 1697 C CA . PHE B 1 32 ? 2.389 -3.582 -8.094 1 98.25 32 PHE B CA 1
ATOM 1698 C C . PHE B 1 32 ? 3.869 -3.223 -8.031 1 98.25 32 PHE B C 1
ATOM 1700 O O . PHE B 1 32 ? 4.23 -2.047 -8.109 1 98.25 32 PHE B O 1
ATOM 1707 N N . THR B 1 33 ? 4.668 -4.191 -7.863 1 98.56 33 THR B N 1
ATOM 1708 C CA . THR B 1 33 ? 6.109 -3.996 -7.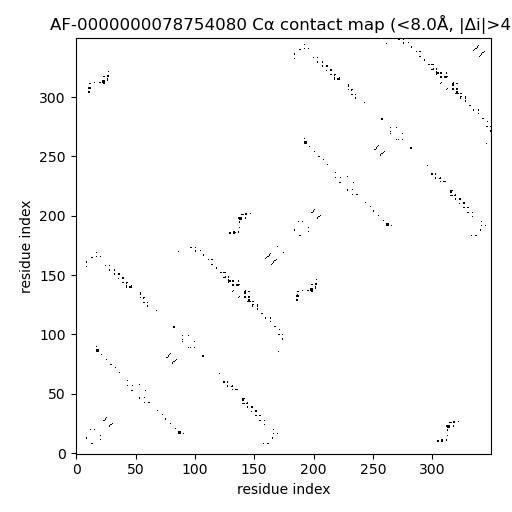746 1 98.56 33 THR B CA 1
ATOM 1709 C C . THR B 1 33 ? 6.66 -3.283 -8.977 1 98.56 33 THR B C 1
ATOM 1711 O O . THR B 1 33 ? 7.406 -2.311 -8.852 1 98.56 33 THR B O 1
ATOM 1714 N N . ARG B 1 34 ? 6.246 -3.666 -10.102 1 98.25 34 ARG B N 1
ATOM 1715 C CA . ARG B 1 34 ? 6.719 -3.039 -11.336 1 98.25 34 ARG B CA 1
ATOM 1716 C C . ARG B 1 34 ? 6.309 -1.572 -11.398 1 98.25 34 ARG B C 1
ATOM 1718 O O . ARG B 1 34 ? 7.137 -0.7 -11.664 1 98.25 34 ARG B O 1
ATOM 1725 N N . ASN B 1 35 ? 5.082 -1.335 -11.094 1 98 35 ASN B N 1
ATOM 1726 C CA . ASN B 1 35 ? 4.555 0.021 -11.203 1 98 35 ASN B CA 1
ATOM 1727 C C . ASN B 1 35 ? 5.195 0.953 -10.18 1 98 35 ASN B C 1
ATOM 1729 O O . ASN B 1 35 ? 5.594 2.068 -10.508 1 98 35 ASN B O 1
ATOM 1733 N N . ILE B 1 36 ? 5.32 0.521 -8.977 1 98.44 36 ILE B N 1
ATOM 1734 C CA . ILE B 1 36 ? 5.797 1.399 -7.914 1 98.44 36 ILE B CA 1
ATOM 1735 C C . ILE B 1 36 ? 7.289 1.668 -8.094 1 98.44 36 ILE B C 1
ATOM 1737 O O . ILE B 1 36 ? 7.773 2.756 -7.77 1 98.44 36 ILE B O 1
ATOM 1741 N N . MET B 1 37 ? 8.016 0.713 -8.609 1 98.5 37 MET B N 1
ATOM 1742 C CA . MET B 1 37 ? 9.445 0.932 -8.844 1 98.5 37 MET B CA 1
ATOM 1743 C C . MET B 1 37 ? 9.664 1.991 -9.914 1 98.5 37 MET B C 1
ATOM 1745 O O . MET B 1 37 ? 10.602 2.781 -9.828 1 98.5 37 MET B O 1
ATOM 1749 N N . GLU B 1 38 ? 8.773 2.012 -10.898 1 98.38 38 GLU B N 1
ATOM 1750 C CA . GLU B 1 38 ? 8.852 3.066 -11.906 1 98.38 38 GLU B CA 1
ATOM 1751 C C . GLU B 1 38 ? 8.594 4.438 -11.289 1 98.38 38 GLU B C 1
ATOM 1753 O O . GLU B 1 38 ? 9.273 5.41 -11.617 1 98.38 38 GLU B O 1
ATOM 1758 N N . GLU B 1 39 ? 7.664 4.496 -10.43 1 98.5 39 GLU B N 1
ATOM 1759 C CA . GLU B 1 39 ? 7.367 5.746 -9.742 1 98.5 39 GLU B CA 1
ATOM 1760 C C . GLU B 1 39 ? 8.539 6.184 -8.867 1 98.5 39 GLU B C 1
ATOM 1762 O O . GLU B 1 39 ? 8.859 7.375 -8.789 1 98.5 39 GLU B O 1
ATOM 1767 N N . ILE B 1 40 ? 9.117 5.238 -8.242 1 98.69 40 ILE B N 1
ATOM 1768 C CA . ILE B 1 40 ? 10.234 5.531 -7.352 1 98.69 40 ILE B CA 1
ATOM 1769 C C . ILE B 1 40 ? 11.43 6.031 -8.164 1 98.69 40 ILE B C 1
ATOM 1771 O O . ILE B 1 40 ? 12.133 6.949 -7.742 1 98.69 40 ILE B O 1
ATOM 1775 N N . ASP B 1 41 ? 11.609 5.457 -9.344 1 98.5 41 ASP B N 1
ATOM 1776 C CA . ASP B 1 41 ? 12.617 5.988 -10.25 1 98.5 41 ASP B CA 1
ATOM 1777 C C . ASP B 1 41 ? 12.43 7.488 -10.461 1 98.5 41 ASP B C 1
ATOM 1779 O O . ASP B 1 41 ? 13.375 8.266 -10.297 1 98.5 41 ASP B O 1
ATOM 1783 N N . ASP B 1 42 ? 11.258 7.867 -10.773 1 98.62 42 ASP B N 1
ATOM 1784 C CA . ASP B 1 42 ? 10.93 9.258 -11.078 1 98.62 42 ASP B CA 1
ATOM 1785 C C . ASP B 1 42 ? 11.125 10.148 -9.852 1 98.62 42 ASP B C 1
ATOM 1787 O O . ASP B 1 42 ? 11.625 11.266 -9.969 1 98.62 42 ASP B O 1
ATOM 1791 N N . LEU B 1 43 ? 10.805 9.633 -8.719 1 98.62 43 LEU B N 1
ATOM 1792 C CA . LEU B 1 43 ? 10.875 10.422 -7.496 1 98.62 43 LEU B CA 1
ATOM 1793 C C . LEU B 1 43 ? 12.328 10.648 -7.078 1 98.62 43 LEU B C 1
ATOM 1795 O O . LEU B 1 43 ? 12.664 11.711 -6.535 1 98.62 43 LEU B O 1
ATOM 1799 N N . ILE B 1 44 ? 13.117 9.648 -7.289 1 98.38 44 ILE B N 1
ATOM 1800 C CA . ILE B 1 44 ? 14.531 9.805 -6.957 1 98.38 44 ILE B CA 1
ATOM 1801 C C . ILE B 1 44 ? 15.141 10.914 -7.809 1 98.38 44 ILE B C 1
ATOM 1803 O O . ILE B 1 44 ? 15.828 11.805 -7.293 1 98.38 44 ILE B O 1
ATOM 1807 N N . VAL B 1 45 ? 14.859 10.953 -9.078 1 98.06 45 VAL B N 1
ATOM 1808 C CA . VAL B 1 45 ? 15.359 11.969 -10 1 98.06 45 VAL B CA 1
ATOM 1809 C C . VAL B 1 45 ? 14.812 13.336 -9.609 1 98.06 45 VAL B C 1
ATOM 1811 O O . VAL B 1 45 ? 15.562 14.312 -9.523 1 98.06 45 VAL B O 1
ATOM 1814 N N . LEU B 1 46 ? 13.555 13.359 -9.344 1 98.31 46 LEU B N 1
ATOM 1815 C CA . LEU B 1 46 ? 12.898 14.609 -8.984 1 98.31 46 LEU B CA 1
ATOM 1816 C C . LEU B 1 46 ? 13.477 15.18 -7.688 1 98.31 46 LEU B C 1
ATOM 1818 O O . LEU B 1 46 ? 13.711 16.375 -7.586 1 98.31 46 LEU B O 1
ATOM 1822 N N . ALA B 1 47 ? 13.68 14.336 -6.715 1 97.88 47 ALA B N 1
ATOM 1823 C CA . ALA B 1 47 ? 14.227 14.773 -5.43 1 97.88 47 ALA B CA 1
ATOM 1824 C C . ALA B 1 47 ? 15.625 15.352 -5.594 1 97.88 47 ALA B C 1
ATOM 1826 O O . ALA B 1 47 ? 15.969 16.359 -4.973 1 97.88 47 ALA B O 1
ATOM 1827 N N . GLN B 1 48 ? 16.391 14.734 -6.379 1 97.06 48 GLN B N 1
ATOM 1828 C CA . GLN B 1 48 ? 17.75 15.203 -6.621 1 97.06 48 GLN B CA 1
ATOM 1829 C C . GLN B 1 48 ? 17.75 16.578 -7.297 1 97.06 48 GLN B C 1
ATOM 1831 O O . GLN B 1 48 ? 18.641 17.391 -7.062 1 97.06 48 GLN B O 1
ATOM 1836 N N . LYS B 1 49 ? 16.766 16.844 -8.031 1 96.94 49 LYS B N 1
ATOM 1837 C CA . LYS B 1 49 ? 16.656 18.094 -8.766 1 96.94 49 LYS B CA 1
ATOM 1838 C C . LYS B 1 49 ? 16.062 19.203 -7.887 1 96.94 49 LYS B C 1
ATOM 1840 O O . LYS B 1 49 ? 16.531 20.344 -7.93 1 96.94 49 LYS B O 1
ATOM 1845 N N . GLU B 1 50 ? 15.125 18.828 -7.043 1 95.94 50 GLU B N 1
ATOM 1846 C CA . GLU B 1 50 ? 14.281 19.844 -6.414 1 95.94 50 GLU B CA 1
ATOM 1847 C C . GLU B 1 50 ? 14.766 20.156 -5.004 1 95.94 50 GLU B C 1
ATOM 1849 O O . GLU B 1 50 ? 14.5 21.234 -4.477 1 95.94 50 GLU B O 1
ATOM 1854 N N . VAL B 1 51 ? 15.391 19.219 -4.418 1 96.06 51 VAL B N 1
ATOM 1855 C CA . VAL B 1 51 ? 15.742 19.422 -3.016 1 96.06 51 VAL B CA 1
ATOM 1856 C C . VAL B 1 51 ? 17.094 20.125 -2.916 1 96.06 51 VAL B C 1
ATOM 1858 O O . VAL B 1 51 ? 18.109 19.625 -3.395 1 96.06 51 VAL B O 1
ATOM 1861 N N . GLN B 1 52 ? 17.141 21.281 -2.381 1 93.06 52 GLN B N 1
ATOM 1862 C CA . GLN B 1 52 ? 18.312 22.141 -2.318 1 93.06 52 GLN B CA 1
ATOM 1863 C C . GLN B 1 52 ? 19.422 21.5 -1.495 1 93.06 52 GLN B C 1
ATOM 1865 O O . GLN B 1 52 ? 20.578 21.453 -1.93 1 93.06 52 GLN B O 1
ATOM 1870 N N . GLU B 1 53 ? 19.156 21 -0.308 1 93.19 53 GLU B N 1
ATOM 1871 C CA . GLU B 1 53 ? 20.109 20.312 0.562 1 93.19 53 GLU B CA 1
ATOM 1872 C C . GLU B 1 53 ? 19.625 18.906 0.888 1 93.19 53 GLU B C 1
ATOM 1874 O O . GLU B 1 53 ? 19.203 18.625 2.016 1 93.19 53 GLU B O 1
ATOM 1879 N N . PRO B 1 54 ? 19.812 18.109 -0.154 1 94.38 54 PRO B N 1
ATOM 1880 C CA . PRO B 1 54 ? 19.281 16.766 0.059 1 94.38 54 PRO B CA 1
ATOM 1881 C C . PRO B 1 54 ? 20.047 15.984 1.122 1 94.38 54 PRO B C 1
ATOM 1883 O O . PRO B 1 54 ? 21.266 16.078 1.199 1 94.38 54 PRO B O 1
ATOM 1886 N N . PRO B 1 55 ? 19.344 15.211 1.9 1 95.69 55 PRO B N 1
ATOM 1887 C CA . PRO B 1 55 ? 20.016 14.328 2.857 1 95.69 55 PRO B CA 1
ATOM 1888 C C . PRO B 1 55 ? 20.938 13.32 2.18 1 95.69 55 PRO B C 1
ATOM 1890 O O . PRO B 1 55 ? 20.688 12.898 1.049 1 95.69 55 PRO B O 1
ATOM 1893 N N . GLU B 1 56 ? 21.906 12.883 2.922 1 96.69 56 GLU B N 1
ATOM 1894 C CA . GLU B 1 56 ? 22.875 11.93 2.389 1 96.69 56 GLU B CA 1
ATOM 1895 C C . GLU B 1 56 ? 22.203 10.609 2.02 1 96.69 56 GLU B C 1
ATOM 1897 O O . GLU B 1 56 ? 22.641 9.93 1.09 1 96.69 56 GLU B O 1
ATOM 1902 N N . GLU B 1 57 ? 21.156 10.328 2.682 1 97.12 57 GLU B N 1
ATOM 1903 C CA . GLU B 1 57 ? 20.422 9.094 2.438 1 97.12 57 GLU B CA 1
ATOM 1904 C C . GLU B 1 57 ? 19.844 9.062 1.024 1 97.12 57 GLU B C 1
ATOM 1906 O O . GLU B 1 57 ? 19.672 7.992 0.443 1 97.12 57 GLU B O 1
ATOM 1911 N N . LEU B 1 58 ? 19.547 10.219 0.506 1 97.88 58 LEU B N 1
ATOM 1912 C CA . LEU B 1 58 ? 19.062 10.258 -0.869 1 97.88 58 LEU B CA 1
ATOM 1913 C C . LEU B 1 58 ? 20.141 9.805 -1.843 1 97.88 58 LEU B C 1
ATOM 1915 O O . LEU B 1 58 ? 19.859 9.055 -2.779 1 97.88 58 LEU B O 1
ATOM 1919 N N . ALA B 1 59 ? 21.312 10.281 -1.626 1 97.19 59 ALA B N 1
ATOM 1920 C CA . ALA B 1 59 ? 22.438 9.875 -2.467 1 97.19 59 ALA B CA 1
ATOM 1921 C C . ALA B 1 59 ? 22.719 8.383 -2.326 1 97.19 59 ALA B C 1
ATOM 1923 O O . ALA B 1 59 ? 23 7.703 -3.314 1 97.19 59 ALA B O 1
ATOM 1924 N N . GLU B 1 60 ? 22.641 7.895 -1.159 1 97.62 60 GLU B N 1
ATOM 1925 C CA . GLU B 1 60 ? 22.844 6.469 -0.911 1 97.62 60 GLU B CA 1
ATOM 1926 C C . GLU B 1 60 ? 21.781 5.629 -1.622 1 97.62 60 GLU B C 1
ATOM 1928 O O . GLU B 1 60 ? 22.109 4.613 -2.24 1 97.62 60 GLU B O 1
ATOM 1933 N N . LEU B 1 61 ? 20.594 6.055 -1.504 1 98.06 61 LEU B N 1
ATOM 1934 C CA . LEU B 1 61 ? 19.5 5.359 -2.178 1 98.06 61 LEU B CA 1
ATOM 1935 C C . LEU B 1 61 ? 19.719 5.355 -3.689 1 98.06 61 LEU B C 1
ATOM 1937 O O . LEU B 1 61 ? 19.547 4.32 -4.34 1 98.06 61 LEU B O 1
ATOM 1941 N N . ALA B 1 62 ? 20.047 6.492 -4.219 1 97.44 62 ALA B N 1
ATOM 1942 C CA . ALA B 1 62 ? 20.25 6.609 -5.66 1 97.44 62 ALA B CA 1
ATOM 1943 C C . ALA B 1 62 ? 21.359 5.672 -6.137 1 97.44 62 ALA B C 1
ATOM 1945 O O . ALA B 1 62 ? 21.25 5.074 -7.211 1 97.44 62 ALA B O 1
ATOM 1946 N N . ALA B 1 63 ? 22.344 5.484 -5.359 1 96.12 63 ALA B N 1
ATOM 1947 C CA . ALA B 1 63 ? 23.5 4.672 -5.719 1 96.12 63 ALA B CA 1
ATOM 1948 C C . ALA B 1 63 ? 23.125 3.191 -5.789 1 96.12 63 ALA B C 1
ATOM 1950 O O . ALA B 1 63 ? 23.625 2.459 -6.645 1 96.12 63 ALA B O 1
ATOM 1951 N N . LEU B 1 64 ? 22.188 2.822 -4.941 1 95.94 64 LEU B N 1
ATOM 1952 C CA . LEU B 1 64 ? 21.906 1.393 -4.895 1 95.94 64 LEU B CA 1
ATOM 1953 C C . LEU B 1 64 ? 20.656 1.064 -5.715 1 95.94 64 LEU B C 1
ATOM 1955 O O . LEU B 1 64 ? 20.438 -0.093 -6.074 1 95.94 64 LEU B O 1
ATOM 1959 N N . TRP B 1 65 ? 19.891 2.031 -6.047 1 97.56 65 TRP B N 1
ATOM 1960 C CA . TRP B 1 65 ? 18.531 1.816 -6.523 1 97.56 65 TRP B CA 1
ATOM 1961 C C . TRP B 1 65 ? 18.531 1.165 -7.902 1 97.56 65 TRP B C 1
ATOM 1963 O O . TRP B 1 65 ? 17.75 0.25 -8.164 1 97.56 65 TRP B O 1
ATOM 1973 N N . LYS B 1 66 ? 19.375 1.595 -8.766 1 95.88 66 LYS B N 1
ATOM 1974 C CA . LYS B 1 66 ? 19.391 1.079 -10.133 1 95.88 66 LYS B CA 1
ATOM 1975 C C . LYS B 1 66 ? 19.641 -0.425 -10.148 1 95.88 66 LYS B C 1
ATOM 1977 O O . LYS B 1 66 ? 18.969 -1.167 -10.875 1 95.88 66 LYS B O 1
ATOM 1982 N N . LYS B 1 67 ? 20.578 -0.782 -9.422 1 96.06 67 LYS B N 1
ATOM 1983 C CA . LYS B 1 67 ? 20.875 -2.209 -9.328 1 96.06 67 LYS B CA 1
ATOM 1984 C C . LYS B 1 67 ? 19.703 -2.971 -8.719 1 96.06 67 LYS B C 1
ATOM 1986 O O . LYS B 1 67 ? 19.344 -4.055 -9.188 1 96.06 67 LYS B O 1
ATOM 1991 N N . TYR B 1 68 ? 19.141 -2.422 -7.691 1 96.12 68 TYR B N 1
ATOM 1992 C CA . TYR B 1 68 ? 18.016 -3.057 -7.031 1 96.12 68 TYR B CA 1
ATOM 1993 C C . TYR B 1 68 ? 16.844 -3.236 -8 1 96.12 68 TYR B C 1
ATOM 1995 O O . TYR B 1 68 ? 16.25 -4.312 -8.07 1 96.12 68 TYR B O 1
ATOM 2003 N N . HIS B 1 69 ? 16.531 -2.191 -8.695 1 97.19 69 HIS B N 1
ATOM 2004 C CA . HIS B 1 69 ? 15.445 -2.229 -9.672 1 97.19 69 HIS B CA 1
ATOM 2005 C C . HIS B 1 69 ? 15.688 -3.299 -10.727 1 97.19 69 HIS B C 1
ATOM 2007 O O . HIS B 1 69 ? 14.805 -4.113 -11.016 1 97.19 69 HIS B O 1
ATOM 2013 N N . ARG B 1 70 ? 16.859 -3.357 -11.25 1 96.25 70 ARG B N 1
ATOM 2014 C CA . ARG B 1 70 ? 17.203 -4.34 -12.273 1 96.25 70 ARG B CA 1
ATOM 2015 C C . ARG B 1 70 ? 17.078 -5.762 -11.727 1 96.25 70 ARG B C 1
ATOM 2017 O O . ARG B 1 70 ? 16.516 -6.637 -12.383 1 96.25 70 ARG B O 1
ATOM 2024 N N . ASP B 1 71 ? 17.609 -5.941 -10.562 1 95.69 71 ASP B N 1
ATOM 2025 C CA . ASP B 1 71 ? 17.594 -7.27 -9.953 1 95.69 71 ASP B CA 1
ATOM 2026 C C . ASP B 1 71 ? 16.156 -7.738 -9.719 1 95.69 71 ASP B C 1
ATOM 2028 O O . ASP B 1 71 ? 15.844 -8.906 -9.938 1 95.69 71 ASP B O 1
ATOM 2032 N N . MET B 1 72 ? 15.383 -6.844 -9.273 1 96.5 72 MET B N 1
ATOM 2033 C CA . MET B 1 72 ? 14 -7.211 -8.977 1 96.5 72 MET B CA 1
ATOM 2034 C C . MET B 1 72 ? 13.234 -7.523 -10.258 1 96.5 72 MET B C 1
ATOM 2036 O O . MET B 1 72 ? 12.43 -8.461 -10.289 1 96.5 72 MET B O 1
ATOM 2040 N N . VAL B 1 73 ? 13.445 -6.777 -11.297 1 96.81 73 VAL B N 1
ATOM 2041 C CA . VAL B 1 73 ? 12.797 -7.035 -12.578 1 96.81 73 VAL B CA 1
ATOM 2042 C C . VAL B 1 73 ? 13.188 -8.422 -13.086 1 96.81 73 VAL B C 1
ATOM 2044 O O . VAL B 1 73 ? 12.336 -9.188 -13.547 1 96.81 73 VAL B O 1
ATOM 2047 N N . MET B 1 74 ? 14.422 -8.742 -12.969 1 95.94 74 MET B N 1
ATOM 2048 C CA . MET B 1 74 ? 14.898 -10.062 -13.398 1 95.94 74 MET B CA 1
ATOM 2049 C C . MET B 1 74 ? 14.297 -11.164 -12.531 1 95.94 74 MET B C 1
ATOM 2051 O O . MET B 1 74 ? 13.938 -12.227 -13.031 1 95.94 74 MET B O 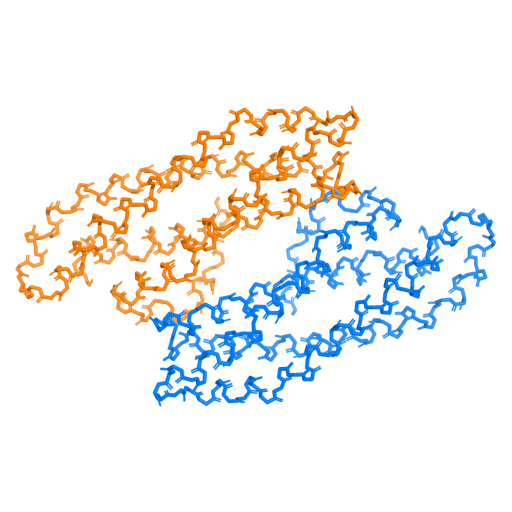1
ATOM 2055 N N . HIS B 1 75 ? 14.211 -10.914 -11.25 1 96.94 75 HIS B N 1
ATOM 2056 C CA . HIS B 1 75 ? 13.625 -11.875 -10.32 1 96.94 75 HIS B CA 1
ATOM 2057 C C . HIS B 1 75 ? 12.188 -12.211 -10.711 1 96.94 75 HIS B C 1
ATOM 2059 O O . HIS B 1 75 ? 11.828 -13.391 -10.812 1 96.94 75 HIS B O 1
ATOM 2065 N N . LEU B 1 76 ? 11.398 -11.227 -10.977 1 97.56 76 LEU B N 1
ATOM 2066 C CA . LEU B 1 76 ? 10.016 -11.445 -11.375 1 97.56 76 LEU B CA 1
ATOM 2067 C C . LEU B 1 76 ? 9.945 -12.133 -12.734 1 97.56 76 LEU B C 1
ATOM 2069 O O . LEU B 1 76 ? 9.109 -13.008 -12.953 1 97.56 76 LEU B O 1
ATOM 2073 N N . HIS B 1 77 ? 10.797 -11.719 -13.609 1 97.12 77 HIS B N 1
ATOM 2074 C CA . HIS B 1 77 ? 10.867 -12.328 -14.938 1 97.12 77 HIS B CA 1
ATOM 2075 C C . HIS B 1 77 ? 11.148 -13.82 -14.836 1 97.12 77 HIS B C 1
ATOM 2077 O O . HIS B 1 77 ? 10.461 -14.625 -15.477 1 97.12 77 HIS B O 1
ATOM 2083 N N . ASP B 1 78 ? 12.094 -14.227 -14.078 1 95.94 78 ASP B N 1
ATOM 2084 C CA . ASP B 1 78 ? 12.461 -15.633 -13.922 1 95.94 78 ASP B CA 1
ATOM 2085 C C . ASP B 1 78 ? 11.297 -16.438 -13.352 1 95.94 78 ASP B C 1
ATOM 2087 O O . ASP B 1 78 ? 11.047 -17.562 -13.789 1 95.94 78 ASP B O 1
ATOM 2091 N N . GLU B 1 79 ? 10.641 -15.867 -12.445 1 97.19 79 GLU B N 1
ATOM 2092 C CA . GLU B 1 79 ? 9.477 -16.562 -11.891 1 97.19 79 GLU B CA 1
ATOM 2093 C C . GLU B 1 79 ? 8.398 -16.75 -12.961 1 97.19 79 GLU B C 1
ATOM 2095 O O . GLU B 1 79 ? 7.898 -17.859 -13.148 1 97.19 79 GLU B O 1
ATOM 2100 N N . GLU B 1 80 ? 8.109 -15.766 -13.68 1 97.69 80 GLU B N 1
ATOM 2101 C CA . GLU B 1 80 ? 6.973 -15.766 -14.594 1 97.69 80 GLU B CA 1
ATOM 2102 C C . GLU B 1 80 ? 7.293 -16.547 -15.867 1 97.69 80 GLU B C 1
ATOM 2104 O O . GLU B 1 80 ? 6.41 -17.188 -16.453 1 97.69 80 GLU B O 1
ATOM 2109 N N . GLN B 1 81 ? 8.523 -16.516 -16.25 1 96.75 81 GLN B N 1
ATOM 2110 C CA . GLN B 1 81 ? 8.867 -17.062 -17.562 1 96.75 81 GLN B CA 1
ATOM 2111 C C . GLN B 1 81 ? 9.484 -18.453 -17.422 1 96.75 81 GLN B C 1
ATOM 2113 O O . GLN B 1 81 ? 9.516 -19.234 -18.391 1 96.75 81 GLN B O 1
ATOM 2118 N N . ILE B 1 82 ? 9.891 -18.781 -16.25 1 93.25 82 ILE B N 1
ATOM 2119 C CA . ILE B 1 82 ? 10.586 -20.047 -16.109 1 93.25 82 ILE B CA 1
ATOM 2120 C C . ILE B 1 82 ? 9.906 -20.891 -15.039 1 93.25 82 ILE B C 1
ATOM 2122 O O . ILE B 1 82 ? 9.266 -21.906 -15.344 1 93.25 82 ILE B O 1
ATOM 2126 N N . LEU B 1 83 ? 9.852 -20.438 -13.844 1 93.31 83 LEU B N 1
ATOM 2127 C CA . LEU B 1 83 ? 9.422 -21.266 -12.711 1 93.31 83 LEU B CA 1
ATOM 2128 C C . LEU B 1 83 ? 7.918 -21.531 -12.789 1 93.31 83 LEU B C 1
ATOM 2130 O O . LEU B 1 83 ? 7.484 -22.672 -12.617 1 93.31 83 LEU B O 1
ATOM 2134 N N . PHE B 1 84 ? 7.113 -20.5 -13.078 1 95.12 84 PHE B N 1
ATOM 2135 C CA . PHE B 1 84 ? 5.664 -20.656 -13.031 1 95.12 84 PHE B CA 1
ATOM 2136 C C . PHE B 1 84 ? 5.172 -21.562 -14.148 1 95.12 84 PHE B C 1
ATOM 2138 O O . PHE B 1 84 ? 4.355 -22.453 -13.922 1 95.12 84 PHE B O 1
ATOM 2145 N N . PRO B 1 85 ? 5.684 -21.359 -15.367 1 93.31 85 PRO B N 1
ATOM 2146 C CA . PRO B 1 85 ? 5.277 -22.297 -16.422 1 93.31 85 PRO B CA 1
ATOM 2147 C C . PRO B 1 85 ? 5.641 -23.734 -16.094 1 93.31 85 PRO B C 1
ATOM 2149 O O . PRO B 1 85 ? 4.879 -24.656 -16.406 1 93.31 85 PRO B O 1
ATOM 2152 N N . TRP B 1 86 ? 6.727 -23.891 -15.453 1 87.19 86 TRP B N 1
ATOM 2153 C CA . TRP B 1 86 ? 7.125 -25.234 -15.047 1 87.19 86 TRP B CA 1
ATOM 2154 C C . TRP B 1 86 ? 6.18 -25.797 -13.992 1 87.19 86 TRP B C 1
ATOM 2156 O O . TRP B 1 86 ? 5.781 -26.969 -14.062 1 87.19 86 TRP B O 1
ATOM 2166 N N . ILE B 1 87 ? 5.836 -25.062 -13.023 1 88 87 ILE B N 1
ATOM 2167 C CA . ILE B 1 87 ? 4.922 -25.469 -11.961 1 88 87 ILE B CA 1
ATOM 2168 C C . ILE B 1 87 ? 3.559 -25.812 -12.562 1 88 87 ILE B C 1
ATOM 2170 O O . ILE B 1 87 ? 2.916 -26.781 -12.148 1 88 87 ILE B O 1
ATOM 2174 N N . ARG B 1 88 ? 3.145 -25.062 -13.539 1 88.69 88 ARG B N 1
ATOM 2175 C CA . ARG B 1 88 ? 1.882 -25.328 -14.211 1 88.69 88 ARG B CA 1
ATOM 2176 C C . ARG B 1 88 ? 1.906 -26.703 -14.891 1 88.69 88 ARG B C 1
ATOM 2178 O O . ARG B 1 88 ? 0.917 -27.438 -14.852 1 88.69 88 ARG B O 1
ATOM 2185 N N . GLU B 1 89 ? 3.018 -27 -15.422 1 83.06 89 GLU B N 1
ATOM 2186 C CA . GLU B 1 89 ? 3.176 -28.297 -16.094 1 83.06 89 GLU B CA 1
ATOM 2187 C C . GLU B 1 89 ? 3.176 -29.438 -15.086 1 83.06 89 GLU B C 1
ATOM 2189 O O . GLU B 1 89 ? 2.629 -30.516 -15.359 1 83.06 89 GLU B O 1
ATOM 2194 N N . LEU B 1 90 ? 3.709 -29.234 -14 1 78.5 90 LEU B N 1
ATOM 2195 C CA . LEU B 1 90 ? 3.76 -30.234 -12.938 1 78.5 90 LEU B CA 1
ATOM 2196 C C . LEU B 1 90 ? 2.359 -30.562 -12.43 1 78.5 90 LEU B C 1
ATOM 2198 O O . LEU B 1 90 ? 2.059 -31.719 -12.133 1 78.5 90 LEU B O 1
ATOM 2202 N N . ASP B 1 91 ? 1.592 -29.641 -12.352 1 77.38 91 ASP B N 1
ATOM 2203 C CA . ASP B 1 91 ? 0.246 -29.828 -11.82 1 77.38 91 ASP B CA 1
ATOM 2204 C C . ASP B 1 91 ? -0.64 -30.578 -12.805 1 77.38 91 ASP B C 1
ATOM 2206 O O . ASP B 1 91 ? -1.558 -31.297 -12.406 1 77.38 91 ASP B O 1
ATOM 2210 N N . HIS B 1 92 ? -0.307 -30.516 -14.117 1 73.5 92 HIS B N 1
ATOM 2211 C CA . HIS B 1 92 ? -1.142 -31.141 -15.133 1 73.5 92 HIS B CA 1
ATOM 2212 C C . HIS B 1 92 ? -0.644 -32.531 -15.469 1 73.5 92 HIS B C 1
ATOM 2214 O O . HIS B 1 92 ? -1.41 -33.375 -15.945 1 73.5 92 HIS B O 1
ATOM 2220 N N . SER B 1 93 ? 0.644 -32.781 -15.508 1 62.28 93 SER B N 1
ATOM 2221 C CA . SER B 1 93 ? 1.222 -33.969 -16.125 1 62.28 93 SER B CA 1
ATOM 2222 C C . SER B 1 93 ? 0.94 -35.219 -15.281 1 62.28 93 SER B C 1
ATOM 2224 O O . SER B 1 93 ? 1.154 -36.344 -15.742 1 62.28 93 SER B O 1
ATOM 2226 N N . GLY B 1 94 ? -0.031 -35.125 -14.453 1 59.91 94 GLY B N 1
ATOM 2227 C CA . GLY B 1 94 ? -0.164 -36.406 -13.805 1 59.91 94 GLY B CA 1
ATOM 2228 C C . GLY B 1 94 ? 1.155 -37.156 -13.664 1 59.91 94 GLY B C 1
ATOM 2229 O O . GLY B 1 94 ? 1.183 -38.312 -13.258 1 59.91 94 GLY B O 1
ATOM 2230 N N . LYS B 1 95 ? 2.174 -36.656 -14.383 1 56.22 95 LYS B N 1
ATOM 2231 C CA . LYS B 1 95 ? 3.469 -37.344 -14.398 1 56.22 95 LYS B CA 1
ATOM 2232 C C . LYS B 1 95 ? 3.99 -37.531 -12.977 1 56.22 95 LYS B C 1
ATOM 2234 O O . LYS B 1 95 ? 3.494 -36.938 -12.031 1 56.22 95 LYS B O 1
ATOM 2239 N N . ASN B 1 96 ? 4.934 -38.312 -12.883 1 59.16 96 ASN B N 1
ATOM 2240 C CA . ASN B 1 96 ? 5.512 -38.719 -11.609 1 59.16 96 ASN B CA 1
ATOM 2241 C C . ASN B 1 96 ? 6.043 -37.531 -10.828 1 59.16 96 ASN B C 1
ATOM 2243 O O . ASN B 1 96 ? 7.051 -36.938 -11.219 1 59.16 96 ASN B O 1
ATOM 2247 N N . ARG B 1 97 ? 5.188 -36.875 -10.031 1 60.94 97 ARG B N 1
ATOM 2248 C CA . ARG B 1 97 ? 5.457 -35.781 -9.133 1 60.94 97 ARG B CA 1
ATOM 2249 C C . ARG B 1 97 ? 6.875 -35.844 -8.57 1 60.94 97 ARG B C 1
ATOM 2251 O O . ARG B 1 97 ? 7.527 -34.812 -8.367 1 60.94 97 ARG B O 1
ATOM 2258 N N . ASP B 1 98 ? 7.254 -37.062 -8.555 1 63.69 98 ASP B N 1
ATOM 2259 C CA . ASP B 1 98 ? 8.562 -37.25 -7.93 1 63.69 98 ASP B CA 1
ATOM 2260 C C . ASP B 1 98 ? 9.688 -36.781 -8.852 1 63.69 98 ASP B C 1
ATOM 2262 O O . ASP B 1 98 ? 10.648 -36.188 -8.398 1 63.69 98 ASP B O 1
ATOM 2266 N N . GLU B 1 99 ? 9.555 -37.094 -10.133 1 63.47 99 GLU B N 1
ATOM 2267 C CA . GLU B 1 99 ? 10.617 -36.719 -11.062 1 63.47 99 GLU B CA 1
ATOM 2268 C C . GLU B 1 99 ? 10.656 -35.219 -11.273 1 63.47 99 GLU B C 1
ATOM 2270 O O . GLU B 1 99 ? 11.734 -34.625 -11.336 1 63.47 99 GLU B O 1
ATOM 2275 N N . VAL B 1 100 ? 9.539 -34.625 -11.273 1 62.09 100 VAL B N 1
ATOM 2276 C CA . VAL B 1 100 ? 9.453 -33.188 -11.508 1 62.09 100 VAL B CA 1
ATOM 2277 C C . VAL B 1 100 ? 9.945 -32.438 -10.273 1 62.09 100 VAL B C 1
ATOM 2279 O O . VAL B 1 100 ? 10.672 -31.453 -10.383 1 62.09 100 VAL B O 1
ATOM 2282 N N . ALA B 1 101 ? 9.602 -33.062 -9.188 1 64.12 101 ALA B N 1
ATOM 2283 C CA . ALA B 1 101 ? 10.078 -32.438 -7.957 1 64.12 101 ALA B CA 1
ATOM 2284 C C . ALA B 1 101 ? 11.602 -32.438 -7.902 1 64.12 101 ALA B C 1
ATOM 2286 O O . ALA B 1 101 ? 12.203 -31.422 -7.492 1 64.12 101 ALA B O 1
ATOM 2287 N N . ARG B 1 102 ? 12.094 -33.438 -8.43 1 69.62 102 ARG B N 1
ATOM 2288 C CA . ARG B 1 102 ? 13.547 -33.531 -8.414 1 69.62 102 ARG B CA 1
ATOM 2289 C C . ARG B 1 102 ? 14.172 -32.531 -9.383 1 69.62 102 ARG B C 1
ATOM 2291 O O . ARG B 1 102 ? 15.203 -31.922 -9.086 1 69.62 102 ARG B O 1
ATOM 2298 N N . THR B 1 103 ? 13.492 -32.312 -10.414 1 72.94 103 THR B N 1
ATOM 2299 C CA . THR B 1 103 ? 14.023 -31.438 -11.461 1 72.94 103 THR B CA 1
ATOM 2300 C C . THR B 1 103 ? 13.969 -29.984 -11.016 1 72.94 103 THR B C 1
ATOM 2302 O O . THR B 1 103 ? 14.844 -29.188 -11.359 1 72.94 103 THR B O 1
ATOM 2305 N N . TYR B 1 104 ? 13.086 -29.672 -10.109 1 77.31 104 TYR B N 1
ATOM 2306 C CA . TYR B 1 104 ? 12.898 -28.25 -9.883 1 77.31 104 TYR B CA 1
ATOM 2307 C C . TYR B 1 104 ? 13.273 -27.875 -8.453 1 77.31 104 TYR B C 1
ATOM 2309 O O . TYR B 1 104 ? 13.125 -26.719 -8.047 1 77.31 104 TYR B O 1
ATOM 2317 N N . THR B 1 105 ? 13.773 -28.875 -7.844 1 82.88 105 THR B N 1
ATOM 2318 C CA . THR B 1 105 ? 14.273 -28.609 -6.504 1 82.88 105 THR B CA 1
ATOM 2319 C C . THR B 1 105 ? 15.406 -27.578 -6.547 1 82.88 105 THR B C 1
ATOM 2321 O O . THR B 1 105 ? 15.469 -26.672 -5.715 1 82.88 105 THR B O 1
ATOM 2324 N N . GLY B 1 106 ? 16.234 -27.719 -7.539 1 85.69 106 GLY B N 1
ATOM 2325 C CA . GLY B 1 106 ? 17.344 -26.797 -7.699 1 85.69 106 GLY B CA 1
ATOM 2326 C C . GLY B 1 106 ? 16.906 -25.375 -7.91 1 85.69 106 GLY B C 1
ATOM 2327 O O . GLY B 1 106 ? 17.203 -24.5 -7.098 1 85.69 106 GLY B O 1
ATOM 2328 N N . PRO B 1 107 ? 16.094 -25.188 -8.977 1 88.19 107 PRO B N 1
ATOM 2329 C CA . PRO B 1 107 ? 15.617 -23.828 -9.242 1 88.19 107 PRO B CA 1
ATOM 2330 C C . PRO B 1 107 ? 14.859 -23.234 -8.055 1 88.19 107 PRO B C 1
ATOM 2332 O O . PRO B 1 107 ? 14.992 -22.047 -7.766 1 88.19 107 PRO B O 1
ATOM 2335 N N . ILE B 1 108 ? 14.125 -23.969 -7.391 1 89.44 108 ILE B N 1
ATOM 2336 C CA . ILE B 1 108 ? 13.367 -23.469 -6.246 1 89.44 108 ILE B CA 1
ATOM 2337 C C . ILE B 1 108 ? 14.328 -23.094 -5.121 1 89.44 108 ILE B C 1
ATOM 2339 O O . ILE B 1 108 ? 14.156 -22.047 -4.473 1 89.44 108 ILE B O 1
ATOM 2343 N N . LYS B 1 109 ? 15.273 -23.875 -4.902 1 88.88 109 LYS B N 1
ATOM 2344 C CA . LYS B 1 109 ? 16.266 -23.562 -3.883 1 88.88 109 LYS B CA 1
ATOM 2345 C C . LYS B 1 109 ? 17.016 -22.281 -4.223 1 88.88 109 LYS B C 1
ATOM 2347 O O . LYS B 1 109 ? 17.328 -21.484 -3.332 1 88.88 109 LYS B O 1
ATOM 2352 N N . HIS B 1 110 ? 17.281 -22.125 -5.48 1 91 110 HIS B N 1
ATOM 2353 C CA . HIS B 1 110 ? 17.922 -20.891 -5.93 1 91 110 HIS B CA 1
ATOM 2354 C C . HIS B 1 110 ? 17.031 -19.688 -5.637 1 91 110 HIS B C 1
ATOM 2356 O O . HIS B 1 110 ? 17.531 -18.656 -5.152 1 91 110 HIS B O 1
ATOM 2362 N N . MET B 1 111 ? 15.742 -19.797 -5.875 1 93.06 111 MET B N 1
ATOM 2363 C CA . MET B 1 111 ? 14.805 -18.703 -5.609 1 93.06 111 MET B CA 1
ATOM 2364 C C . MET B 1 111 ? 14.742 -18.391 -4.117 1 93.06 111 MET B C 1
ATOM 2366 O O . MET B 1 111 ? 14.656 -17.234 -3.725 1 93.06 111 MET B O 1
ATOM 2370 N N . LEU B 1 112 ? 14.844 -19.438 -3.342 1 91.31 112 LEU B N 1
ATOM 2371 C CA . LEU B 1 112 ? 14.812 -19.234 -1.896 1 91.31 112 LEU B CA 1
ATOM 2372 C C . LEU B 1 112 ? 16.062 -18.516 -1.422 1 91.31 112 LEU B C 1
ATOM 2374 O O . LEU B 1 112 ? 15.992 -17.656 -0.541 1 91.31 112 LEU B O 1
ATOM 2378 N N . GLU B 1 113 ? 17.125 -18.812 -2.012 1 92.12 113 GLU B N 1
ATOM 2379 C CA . GLU B 1 113 ? 18.375 -18.094 -1.705 1 92.12 113 GLU B CA 1
ATOM 2380 C C . GLU B 1 113 ? 18.297 -16.641 -2.148 1 92.12 113 GLU B C 1
ATOM 2382 O O . GLU B 1 113 ? 18.781 -15.75 -1.444 1 92.12 113 GLU B O 1
ATOM 2387 N N . GLU B 1 114 ? 17.719 -16.438 -3.234 1 93.69 114 GLU B N 1
ATOM 2388 C CA . GLU B 1 114 ? 17.516 -15.078 -3.723 1 93.69 114 GLU B CA 1
ATOM 2389 C C . GLU B 1 114 ? 16.641 -14.266 -2.77 1 93.69 114 GLU B C 1
ATOM 2391 O O . GLU B 1 114 ? 16.906 -13.094 -2.52 1 93.69 114 GLU B O 1
ATOM 2396 N N . HIS B 1 115 ? 15.625 -14.914 -2.242 1 94.81 115 HIS B N 1
ATOM 2397 C CA . HIS B 1 115 ? 14.75 -14.234 -1.293 1 94.81 115 HIS B CA 1
ATOM 2398 C C . HIS B 1 115 ? 15.523 -13.789 -0.055 1 94.81 115 HIS B C 1
ATOM 2400 O O . HIS B 1 115 ? 15.258 -12.719 0.497 1 94.81 115 HIS B O 1
ATOM 2406 N N . GLN B 1 116 ? 16.469 -14.602 0.349 1 92.25 116 GLN B N 1
ATOM 2407 C CA . GLN B 1 116 ? 17.297 -14.211 1.49 1 92.25 116 GLN B CA 1
ATOM 2408 C C . GLN B 1 116 ? 18.109 -12.969 1.179 1 92.25 116 GLN B C 1
ATOM 2410 O O . GLN B 1 116 ? 18.203 -12.055 2.006 1 92.25 116 GLN B O 1
ATOM 2415 N N . HIS B 1 117 ? 18.641 -12.945 0.029 1 91.69 117 HIS B N 1
ATOM 2416 C CA . HIS B 1 117 ? 19.406 -11.773 -0.409 1 91.69 117 HIS B CA 1
ATOM 2417 C C . HIS B 1 117 ? 18.516 -10.547 -0.513 1 91.69 117 HIS B C 1
ATOM 2419 O O . HIS B 1 117 ? 18.875 -9.461 -0.045 1 91.69 117 HIS B O 1
ATOM 2425 N N . HIS B 1 118 ? 17.375 -10.711 -1.043 1 92.69 118 HIS B N 1
ATOM 2426 C CA . HIS B 1 118 ? 16.453 -9.594 -1.198 1 92.69 118 HIS B CA 1
ATOM 2427 C C . HIS B 1 118 ? 15.977 -9.078 0.156 1 92.69 118 HIS B C 1
ATOM 2429 O O . HIS B 1 118 ? 15.734 -7.883 0.321 1 92.69 118 HIS B O 1
ATOM 2435 N N . GLU B 1 119 ? 15.844 -10 1.072 1 93 119 GLU B N 1
ATOM 2436 C CA . GLU B 1 119 ? 15.438 -9.586 2.414 1 93 119 GLU B CA 1
ATOM 2437 C C . GLU B 1 119 ? 16.438 -8.594 3.004 1 93 119 GLU B C 1
ATOM 2439 O O . GLU B 1 119 ? 16.047 -7.605 3.629 1 93 119 GLU B O 1
ATOM 2444 N N . GLU B 1 120 ? 17.656 -8.852 2.787 1 93.62 120 GLU B N 1
ATOM 2445 C CA . GLU B 1 120 ? 18.703 -7.941 3.275 1 93.62 120 GLU B CA 1
ATOM 2446 C C . GLU B 1 120 ? 18.609 -6.582 2.59 1 93.62 120 GLU B C 1
ATOM 2448 O O . GLU B 1 120 ? 18.734 -5.543 3.242 1 93.62 120 GLU B O 1
ATOM 2453 N N . GLU B 1 121 ? 18.438 -6.613 1.361 1 94.31 121 GLU B N 1
ATOM 2454 C CA . GLU B 1 121 ? 18.312 -5.375 0.595 1 94.31 121 GLU B CA 1
ATOM 2455 C C . GLU B 1 121 ? 17.062 -4.602 0.992 1 94.31 121 GLU B C 1
ATOM 2457 O O . GLU B 1 121 ? 17.094 -3.373 1.082 1 94.31 121 GLU B O 1
ATOM 2462 N N . ILE B 1 122 ? 16 -5.293 1.241 1 94.56 122 ILE B N 1
ATOM 2463 C CA . ILE B 1 122 ? 14.734 -4.703 1.668 1 94.56 122 ILE B CA 1
ATOM 2464 C C . ILE B 1 122 ? 14.93 -3.986 3.002 1 94.56 122 ILE B C 1
ATOM 2466 O O . ILE B 1 122 ? 14.461 -2.859 3.18 1 94.56 122 ILE B O 1
ATOM 2470 N N . GLU B 1 123 ? 15.641 -4.602 3.85 1 95.31 123 GLU B N 1
ATOM 2471 C CA . GLU B 1 123 ? 15.898 -3.99 5.148 1 95.31 123 GLU B CA 1
ATOM 2472 C C . GLU B 1 123 ? 16.703 -2.699 5 1 95.31 123 GLU B C 1
ATOM 2474 O O . GLU B 1 123 ? 16.438 -1.719 5.699 1 95.31 123 GLU B O 1
ATOM 2479 N N . ARG B 1 124 ? 17.641 -2.736 4.141 1 95.56 124 ARG B N 1
ATOM 2480 C CA . ARG B 1 124 ? 18.438 -1.543 3.883 1 95.56 124 ARG B CA 1
ATOM 2481 C C . ARG B 1 124 ? 17.578 -0.42 3.316 1 95.56 124 ARG B C 1
ATOM 2483 O O . ARG B 1 124 ? 17.688 0.73 3.748 1 95.56 124 ARG B O 1
ATOM 2490 N N . VAL B 1 125 ? 16.75 -0.739 2.408 1 96.62 125 VAL B N 1
ATOM 2491 C CA . VAL B 1 125 ? 15.867 0.244 1.78 1 96.62 125 VAL B CA 1
ATOM 2492 C C . VAL B 1 125 ? 14.891 0.797 2.812 1 96.62 125 VAL B C 1
ATOM 2494 O O . VAL B 1 125 ? 14.609 1.997 2.83 1 96.62 125 VAL B O 1
ATOM 2497 N N . LYS B 1 126 ? 14.398 -0.029 3.684 1 95.31 126 LYS B N 1
ATOM 2498 C CA . LYS B 1 126 ? 13.508 0.415 4.75 1 95.31 126 LYS B CA 1
ATOM 2499 C C . LYS B 1 126 ? 14.195 1.421 5.664 1 95.31 126 LYS B C 1
ATOM 2501 O O . LYS B 1 126 ? 13.602 2.424 6.059 1 95.31 126 LYS B O 1
ATOM 2506 N N . LYS B 1 127 ? 15.391 1.123 5.969 1 95.75 127 LYS B N 1
ATOM 2507 C CA . LYS B 1 127 ? 16.156 2.029 6.82 1 95.75 127 LYS B CA 1
ATOM 2508 C C . LYS B 1 127 ? 16.344 3.387 6.152 1 95.75 127 LYS B C 1
ATOM 2510 O O . LYS B 1 127 ? 16.203 4.43 6.797 1 95.75 127 LYS B O 1
ATOM 2515 N N . LEU B 1 128 ? 16.672 3.365 4.895 1 96.31 128 LEU B N 1
ATOM 2516 C CA . LEU B 1 128 ? 16.844 4.605 4.148 1 96.31 128 LEU B CA 1
ATOM 2517 C C . LEU B 1 128 ? 15.523 5.383 4.082 1 96.31 128 LEU B C 1
ATOM 2519 O O . LEU B 1 128 ? 15.516 6.605 4.223 1 96.31 128 LEU B O 1
ATOM 2523 N N . ALA B 1 129 ? 14.453 4.68 3.836 1 94.94 129 ALA B N 1
ATOM 2524 C CA . ALA B 1 129 ? 13.133 5.309 3.818 1 94.94 129 ALA B CA 1
ATOM 2525 C C . ALA B 1 129 ? 12.836 6.008 5.145 1 94.94 129 ALA B C 1
ATOM 2527 O O . ALA B 1 129 ? 12.359 7.141 5.16 1 94.94 129 ALA B O 1
ATOM 2528 N N . ASP B 1 130 ? 13.172 5.324 6.207 1 93.94 130 ASP B N 1
ATOM 2529 C CA . ASP B 1 130 ? 12.938 5.867 7.539 1 93.94 130 ASP B CA 1
ATOM 2530 C C . ASP B 1 130 ? 13.781 7.117 7.781 1 93.94 130 ASP B C 1
ATOM 2532 O O . ASP B 1 130 ? 13.289 8.102 8.336 1 93.94 130 ASP B O 1
ATOM 2536 N N . GLN B 1 131 ? 14.969 7.062 7.34 1 95.06 131 GLN B N 1
ATOM 2537 C CA . GLN B 1 131 ? 15.859 8.195 7.535 1 95.06 131 GLN B CA 1
ATOM 2538 C C . GLN B 1 131 ? 15.438 9.383 6.676 1 95.06 131 GLN B C 1
ATOM 2540 O O . GLN B 1 131 ? 15.523 10.531 7.113 1 95.06 131 GLN B O 1
ATOM 2545 N N . LEU B 1 132 ? 15.023 9.102 5.488 1 95.44 132 LEU B N 1
ATOM 2546 C CA . LEU B 1 132 ? 14.523 10.164 4.625 1 95.44 132 LEU B CA 1
ATOM 2547 C C . LEU B 1 132 ? 13.289 10.82 5.238 1 95.44 132 LEU B C 1
ATOM 2549 O O . LEU B 1 132 ? 13.125 12.039 5.16 1 95.44 132 LEU B O 1
ATOM 2553 N N . SER B 1 133 ? 12.492 9.984 5.816 1 92.81 133 SER B N 1
ATOM 2554 C CA . SER B 1 133 ? 11.305 10.492 6.496 1 92.81 133 SER B CA 1
ATOM 2555 C C . SER B 1 133 ? 11.688 11.375 7.684 1 92.81 133 SER B C 1
ATOM 2557 O O . SER B 1 133 ? 11.086 12.43 7.898 1 92.81 133 SER B O 1
ATOM 2559 N N . LYS B 1 134 ? 12.641 11 8.414 1 92.94 134 LYS B N 1
ATOM 2560 C CA . LYS B 1 134 ? 13.086 11.727 9.602 1 92.94 134 LYS B CA 1
ATOM 2561 C C . LYS B 1 134 ? 13.711 13.07 9.227 1 92.94 134 LYS B C 1
ATOM 2563 O O . LYS B 1 134 ? 13.461 14.086 9.883 1 92.94 134 LYS B O 1
ATOM 2568 N N . LYS B 1 135 ? 14.398 13.109 8.172 1 92.75 135 LYS B N 1
ATOM 2569 C CA . LYS B 1 135 ? 15.195 14.289 7.848 1 92.75 135 LYS B CA 1
ATOM 2570 C C . LYS B 1 135 ? 14.438 15.219 6.902 1 92.75 135 LYS B C 1
ATOM 2572 O O . LYS B 1 135 ? 14.773 16.406 6.785 1 92.75 135 LYS B O 1
ATOM 2577 N N . GLY B 1 136 ? 13.43 14.648 6.227 1 90.62 136 GLY B N 1
ATOM 2578 C CA . GLY B 1 136 ? 12.773 15.484 5.23 1 90.62 136 GLY B CA 1
ATOM 2579 C C . GLY B 1 136 ? 11.383 14.984 4.859 1 90.62 136 GLY B C 1
ATOM 2580 O O . GLY B 1 136 ? 10.898 15.25 3.756 1 90.62 136 GLY B O 1
ATOM 2581 N N . GLY B 1 137 ? 10.766 14.281 5.723 1 88.88 137 GLY B N 1
ATOM 2582 C CA . GLY B 1 137 ? 9.469 13.688 5.422 1 88.88 137 GLY B CA 1
ATOM 2583 C C . GLY B 1 137 ? 8.359 14.711 5.273 1 88.88 137 GLY B C 1
ATOM 2584 O O . GLY B 1 137 ? 7.246 14.375 4.871 1 88.88 137 GLY B O 1
ATOM 2585 N N . PHE B 1 138 ? 8.75 15.977 5.543 1 90.94 138 PHE B N 1
ATOM 2586 C CA . PHE B 1 138 ? 7.77 17.047 5.391 1 90.94 138 PHE B CA 1
ATOM 2587 C C . PHE B 1 138 ? 7.965 17.781 4.07 1 90.94 138 PHE B C 1
ATOM 2589 O O . PHE B 1 138 ? 7.133 18.594 3.68 1 90.94 138 PHE B O 1
ATOM 2596 N N . ILE B 1 139 ? 9.055 17.562 3.385 1 94.5 139 ILE B N 1
ATOM 2597 C CA . ILE B 1 139 ? 9.25 18 2.006 1 94.5 139 ILE B CA 1
ATOM 2598 C C . ILE B 1 139 ? 8.469 17.094 1.061 1 94.5 139 ILE B C 1
ATOM 2600 O O . ILE B 1 139 ? 8.711 15.875 1.024 1 94.5 139 ILE B O 1
ATOM 2604 N N . PRO B 1 140 ? 7.637 17.578 0.25 1 96 140 PRO B N 1
ATOM 2605 C CA . PRO B 1 140 ? 6.652 16.75 -0.464 1 96 140 PRO B CA 1
ATOM 2606 C C . PRO B 1 140 ? 7.301 15.625 -1.271 1 96 140 PRO B C 1
ATOM 2608 O O . PRO B 1 140 ? 6.875 14.477 -1.178 1 96 140 PRO B O 1
ATOM 2611 N N . VAL B 1 141 ? 8.336 15.914 -2.016 1 97.38 141 VAL B N 1
ATOM 2612 C CA . VAL B 1 141 ? 8.93 14.898 -2.879 1 97.38 141 VAL B CA 1
ATOM 2613 C C . VAL B 1 141 ? 9.586 13.82 -2.025 1 97.38 141 VAL B C 1
ATOM 2615 O O . VAL B 1 141 ? 9.555 12.633 -2.373 1 97.38 141 VAL B O 1
ATOM 2618 N N . LEU B 1 142 ? 10.188 14.18 -0.908 1 97.19 142 LEU B N 1
ATOM 2619 C CA . LEU B 1 142 ? 10.82 13.203 -0.029 1 97.19 142 LEU B CA 1
ATOM 2620 C C . LEU B 1 142 ? 9.766 12.422 0.758 1 97.19 142 LEU B C 1
ATOM 2622 O O . LEU B 1 142 ? 9.961 11.234 1.046 1 97.19 142 LEU B O 1
ATOM 2626 N N . ALA B 1 143 ? 8.734 13.086 1.086 1 96.38 143 ALA B N 1
ATOM 2627 C CA . ALA B 1 143 ? 7.613 12.406 1.727 1 96.38 143 ALA B CA 1
ATOM 2628 C C . ALA B 1 143 ? 7.051 11.305 0.827 1 96.38 143 ALA B C 1
ATOM 2630 O O . ALA B 1 143 ? 6.895 10.164 1.259 1 96.38 143 ALA B O 1
ATOM 2631 N N . ARG B 1 144 ? 6.816 11.648 -0.41 1 97.94 144 ARG B N 1
ATOM 2632 C CA . ARG B 1 144 ? 6.297 10.68 -1.366 1 97.94 144 ARG B CA 1
ATOM 2633 C C . ARG B 1 144 ? 7.277 9.531 -1.564 1 97.94 144 ARG B C 1
ATOM 2635 O O . ARG B 1 144 ? 6.879 8.359 -1.597 1 97.94 144 ARG B O 1
ATOM 2642 N N . LEU B 1 145 ? 8.523 9.93 -1.682 1 97.88 145 LEU B N 1
ATOM 2643 C CA . LEU B 1 145 ? 9.555 8.922 -1.913 1 97.88 145 LEU B CA 1
ATOM 2644 C C . LEU B 1 145 ? 9.609 7.934 -0.755 1 97.88 145 LEU B C 1
ATOM 2646 O O . LEU B 1 145 ? 9.562 6.719 -0.967 1 97.88 145 LEU B O 1
ATOM 2650 N N . SER B 1 146 ? 9.727 8.445 0.459 1 96.69 146 SER B N 1
ATOM 2651 C CA . SER B 1 146 ? 9.812 7.574 1.625 1 96.69 146 SER B CA 1
ATOM 2652 C C . SER B 1 146 ? 8.555 6.723 1.78 1 96.69 146 SER B C 1
ATOM 2654 O O . SER B 1 146 ? 8.641 5.547 2.143 1 96.69 146 SER B O 1
ATOM 2656 N N . TYR B 1 147 ? 7.469 7.27 1.484 1 97 147 TYR B N 1
ATOM 2657 C CA . TYR B 1 147 ? 6.18 6.59 1.56 1 97 147 TYR B CA 1
ATOM 2658 C C . TYR B 1 147 ? 6.113 5.43 0.572 1 97 147 TYR B C 1
ATOM 2660 O O . TYR B 1 147 ? 5.73 4.316 0.938 1 97 147 TYR B O 1
ATOM 2668 N N . LYS B 1 148 ? 6.477 5.652 -0.624 1 98.12 148 LYS B N 1
ATOM 2669 C CA . LYS B 1 148 ? 6.406 4.625 -1.662 1 98.12 148 LYS B CA 1
ATOM 2670 C C . LYS B 1 148 ? 7.449 3.535 -1.428 1 98.12 148 LYS B C 1
ATOM 2672 O O . LYS B 1 148 ? 7.207 2.365 -1.733 1 98.12 148 LYS B O 1
ATOM 2677 N N . LEU B 1 149 ? 8.586 3.939 -0.913 1 97.88 149 LEU B N 1
ATOM 2678 C CA . LEU B 1 149 ? 9.586 2.939 -0.555 1 97.88 149 LEU B CA 1
ATOM 2679 C C . LEU B 1 149 ? 9.047 1.989 0.509 1 97.88 149 LEU B C 1
ATOM 2681 O O . LEU B 1 149 ? 9.25 0.776 0.426 1 97.88 149 LEU B O 1
ATOM 2685 N N . ARG B 1 150 ? 8.375 2.516 1.422 1 96 150 ARG B N 1
ATOM 2686 C CA . ARG B 1 150 ? 7.801 1.69 2.479 1 96 150 ARG B CA 1
ATOM 2687 C C . ARG B 1 150 ? 6.707 0.779 1.926 1 96 150 ARG B C 1
ATOM 2689 O O . ARG B 1 150 ? 6.621 -0.392 2.301 1 96 150 ARG B O 1
ATOM 2696 N N . GLN B 1 151 ? 5.922 1.32 1.083 1 97.12 151 GLN B N 1
ATOM 2697 C CA . GLN B 1 151 ? 4.895 0.502 0.446 1 97.12 151 GLN B CA 1
ATOM 2698 C C . GLN B 1 151 ? 5.516 -0.66 -0.322 1 97.12 151 GLN B C 1
ATOM 2700 O O . GLN B 1 151 ? 5.043 -1.795 -0.232 1 97.12 151 GLN B O 1
ATOM 2705 N N . LEU B 1 152 ? 6.547 -0.377 -1.024 1 98.06 152 LEU B N 1
ATOM 2706 C CA . LEU B 1 152 ? 7.23 -1.396 -1.812 1 98.06 152 LEU B CA 1
ATOM 2707 C C . LEU B 1 152 ? 7.777 -2.5 -0.913 1 98.06 152 LEU B C 1
ATOM 2709 O O . LEU B 1 152 ? 7.52 -3.684 -1.147 1 98.06 152 LEU B O 1
ATOM 2713 N N . THR B 1 153 ? 8.484 -2.07 0.081 1 97.06 153 THR B N 1
ATOM 2714 C CA . THR B 1 153 ? 9.188 -3.053 0.896 1 97.06 153 THR B CA 1
ATOM 2715 C C . THR B 1 153 ? 8.203 -3.896 1.699 1 97.06 153 THR B C 1
ATOM 2717 O O . THR B 1 153 ? 8.391 -5.105 1.85 1 97.06 153 THR B O 1
ATOM 2720 N N . ASN B 1 154 ? 7.152 -3.281 2.158 1 95.75 154 ASN B N 1
ATOM 2721 C CA . ASN B 1 154 ? 6.121 -4.043 2.857 1 95.75 154 ASN B CA 1
ATOM 2722 C C . ASN B 1 154 ? 5.453 -5.059 1.937 1 95.75 154 ASN B C 1
ATOM 2724 O O . ASN B 1 154 ? 5.211 -6.199 2.338 1 95.75 154 ASN B O 1
ATOM 2728 N N . ASP B 1 155 ? 5.188 -4.66 0.779 1 97.19 155 ASP B N 1
ATOM 2729 C CA . ASP B 1 155 ? 4.527 -5.555 -0.169 1 97.19 155 ASP B CA 1
ATOM 2730 C C . ASP B 1 155 ? 5.453 -6.699 -0.581 1 97.19 155 ASP B C 1
ATOM 2732 O O . ASP B 1 155 ? 5.004 -7.832 -0.758 1 97.19 155 ASP B O 1
ATOM 2736 N N . LEU B 1 156 ? 6.719 -6.387 -0.731 1 97.56 156 LEU B N 1
ATOM 2737 C CA . LEU B 1 156 ? 7.68 -7.414 -1.109 1 97.56 156 LEU B CA 1
ATOM 2738 C C . LEU B 1 156 ? 7.797 -8.477 -0.021 1 97.56 156 LEU B C 1
ATOM 2740 O O . LEU B 1 156 ? 7.984 -9.656 -0.319 1 97.56 156 LEU B O 1
ATOM 2744 N N . GLU B 1 157 ? 7.723 -8.039 1.141 1 95.94 157 GLU B N 1
ATOM 2745 C CA . GLU B 1 157 ? 7.762 -9 2.236 1 95.94 157 GLU B CA 1
ATOM 2746 C C . GLU B 1 157 ? 6.582 -9.969 2.162 1 95.94 157 GLU B C 1
ATOM 2748 O O . GLU B 1 157 ? 6.754 -11.18 2.35 1 95.94 157 GLU B O 1
ATOM 2753 N N . GLU B 1 158 ? 5.457 -9.438 1.889 1 94.94 158 GLU B N 1
ATOM 2754 C CA . GLU B 1 158 ? 4.281 -10.289 1.732 1 94.94 158 GLU B CA 1
ATOM 2755 C C . GLU B 1 158 ? 4.426 -11.211 0.525 1 94.94 158 GLU B C 1
ATOM 2757 O O . GLU B 1 158 ? 4.125 -12.406 0.609 1 94.94 158 GLU B O 1
ATOM 2762 N N . HIS B 1 159 ? 4.906 -10.641 -0.575 1 97.31 159 HIS B N 1
ATOM 2763 C CA . HIS B 1 159 ? 5.176 -11.398 -1.794 1 97.31 159 HIS B CA 1
ATOM 2764 C C . HIS B 1 159 ? 6.086 -12.586 -1.513 1 97.31 159 HIS B C 1
ATOM 2766 O O . HIS B 1 159 ? 5.762 -13.719 -1.878 1 97.31 159 HIS B O 1
ATOM 2772 N N . MET B 1 160 ? 7.121 -12.312 -0.836 1 96.81 160 MET B N 1
ATOM 2773 C CA . MET B 1 160 ? 8.109 -13.359 -0.568 1 96.81 160 MET B CA 1
ATOM 2774 C C . MET B 1 160 ? 7.566 -14.383 0.418 1 96.81 160 MET B C 1
ATOM 2776 O O . MET B 1 160 ? 7.895 -15.57 0.332 1 96.81 160 MET B O 1
ATOM 2780 N N . GLN B 1 161 ? 6.777 -13.938 1.349 1 95.5 161 GLN B N 1
ATOM 2781 C CA . GLN B 1 161 ? 6.16 -14.867 2.291 1 95.5 161 GLN B CA 1
ATOM 2782 C C . GLN B 1 161 ? 5.25 -15.852 1.573 1 95.5 161 GLN B C 1
ATOM 2784 O O . GLN B 1 161 ? 5.273 -17.047 1.861 1 95.5 161 GLN B O 1
ATOM 2789 N N . ILE B 1 162 ? 4.461 -15.422 0.68 1 96.25 162 ILE B N 1
ATOM 2790 C CA . ILE B 1 162 ? 3.547 -16.281 -0.066 1 96.25 162 ILE B CA 1
ATOM 2791 C C . ILE B 1 162 ? 4.34 -17.328 -0.843 1 96.25 162 ILE B C 1
ATOM 2793 O O . ILE B 1 162 ? 3.988 -18.516 -0.84 1 96.25 162 ILE B O 1
ATOM 2797 N N . GLU B 1 163 ? 5.379 -16.922 -1.395 1 96.88 163 GLU B N 1
ATOM 2798 C CA . GLU B 1 163 ? 6.172 -17.844 -2.203 1 96.88 163 GLU B CA 1
ATOM 2799 C C . GLU B 1 163 ? 6.988 -18.781 -1.323 1 96.88 163 GLU B C 1
ATOM 2801 O O . GLU B 1 163 ? 6.977 -20 -1.532 1 96.88 163 GLU B O 1
ATOM 2806 N N . SER B 1 164 ? 7.66 -18.234 -0.307 1 94.75 164 SER B N 1
ATOM 2807 C CA . SER B 1 164 ? 8.625 -18.984 0.485 1 94.75 164 SER B CA 1
ATOM 2808 C C . SER B 1 164 ? 7.922 -19.875 1.504 1 94.75 164 SER B C 1
ATOM 2810 O O . SER B 1 164 ? 8.453 -20.922 1.885 1 94.75 164 SER B O 1
ATOM 2812 N N . GLU B 1 165 ? 6.742 -19.469 1.865 1 93.56 165 GLU B N 1
ATOM 2813 C CA . GLU B 1 165 ? 6.109 -20.203 2.961 1 93.56 165 GLU B CA 1
ATOM 2814 C C . GLU B 1 165 ? 4.914 -21 2.465 1 93.56 165 GLU B C 1
ATOM 2816 O O . GLU B 1 165 ? 4.422 -21.891 3.168 1 93.56 165 GLU B O 1
ATOM 2821 N N . LEU B 1 166 ? 4.523 -20.797 1.287 1 94.31 166 LEU B N 1
ATOM 2822 C CA . LEU B 1 166 ? 3.344 -21.5 0.801 1 94.31 166 LEU B CA 1
ATOM 2823 C C . LEU B 1 166 ? 3.629 -22.172 -0.54 1 94.31 166 LEU B C 1
ATOM 2825 O O . LEU B 1 166 ? 3.719 -23.391 -0.619 1 94.31 166 LEU B O 1
ATOM 2829 N N . LEU B 1 167 ? 3.898 -21.453 -1.619 1 94.19 167 LEU B N 1
ATOM 2830 C CA . LEU B 1 167 ? 3.969 -21.969 -2.982 1 94.19 167 LEU B CA 1
ATOM 2831 C C . LEU B 1 167 ? 5.133 -22.938 -3.139 1 94.19 167 LEU B C 1
ATOM 2833 O O . LEU B 1 167 ? 4.941 -24.078 -3.574 1 94.19 167 LEU B O 1
ATOM 2837 N N . PHE B 1 168 ? 6.281 -22.531 -2.738 1 92.94 168 PHE B N 1
ATOM 2838 C CA . PHE B 1 168 ? 7.473 -23.328 -2.992 1 92.94 168 PHE B CA 1
ATOM 2839 C C . PHE B 1 168 ? 7.484 -24.578 -2.119 1 92.94 168 PHE B C 1
ATOM 2841 O O . PHE B 1 168 ? 7.762 -25.672 -2.604 1 92.94 168 PHE B O 1
ATOM 2848 N N . PRO B 1 169 ? 7.16 -24.422 -0.824 1 90.69 169 PRO B N 1
ATOM 2849 C CA . PRO B 1 169 ? 7.086 -25.641 -0.021 1 90.69 169 PRO B CA 1
ATOM 2850 C C . PRO B 1 169 ? 6.078 -26.656 -0.571 1 90.69 169 PRO B C 1
ATOM 2852 O O . PRO B 1 169 ? 6.312 -27.859 -0.508 1 90.69 169 PRO B O 1
ATOM 2855 N N . ARG B 1 170 ? 4.949 -26.234 -1.104 1 87.94 170 ARG B N 1
ATOM 2856 C CA . ARG B 1 170 ? 3.959 -27.109 -1.711 1 87.94 170 ARG B CA 1
ATOM 2857 C C . ARG B 1 170 ? 4.562 -27.906 -2.869 1 87.94 170 ARG B C 1
ATOM 2859 O O . ARG B 1 170 ? 4.242 -29.078 -3.0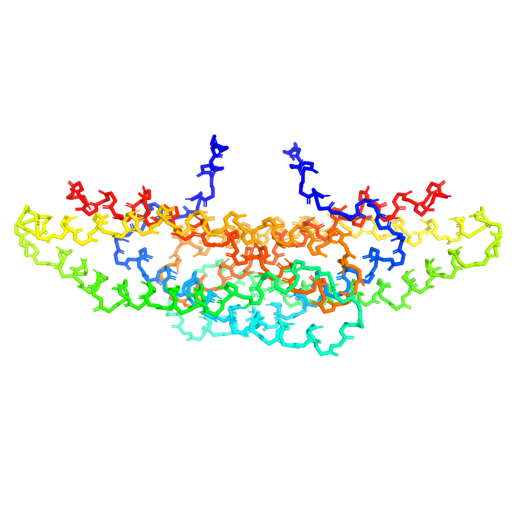61 1 87.94 170 ARG B O 1
ATOM 2866 N N . ILE B 1 171 ? 5.355 -27.203 -3.6 1 86.38 171 ILE B N 1
ATOM 2867 C CA . ILE B 1 171 ? 5.965 -27.828 -4.77 1 86.38 171 ILE B CA 1
ATOM 2868 C C . ILE B 1 171 ? 7.02 -28.844 -4.324 1 86.38 171 ILE B C 1
ATOM 2870 O O . ILE B 1 171 ? 7.129 -29.922 -4.891 1 86.38 171 ILE B O 1
ATOM 2874 N N . LEU B 1 172 ? 7.801 -28.453 -3.355 1 84.31 172 LEU B N 1
ATOM 2875 C CA . LEU B 1 172 ? 8.891 -29.297 -2.898 1 84.31 172 LEU B CA 1
ATOM 2876 C C . LEU B 1 172 ? 8.359 -30.531 -2.176 1 84.31 172 LEU B C 1
ATOM 2878 O O . LEU B 1 172 ? 8.977 -31.594 -2.217 1 84.31 172 LEU B O 1
ATOM 2882 N N . LYS B 1 173 ? 7.219 -30.375 -1.455 1 78.38 173 LYS B N 1
ATOM 2883 C CA . LYS B 1 173 ? 6.645 -31.5 -0.722 1 78.38 173 LYS B CA 1
ATOM 2884 C C . LYS B 1 173 ? 5.797 -32.375 -1.639 1 78.38 173 LYS B C 1
ATOM 2886 O O . LYS B 1 173 ? 5.516 -33.531 -1.315 1 78.38 173 LYS B O 1
ATOM 2891 N N . GLY B 1 174 ? 5.57 -32.031 -2.82 1 64.5 174 GLY B N 1
ATOM 2892 C CA . GLY B 1 174 ? 4.766 -32.812 -3.746 1 64.5 174 GLY B CA 1
ATOM 2893 C C . GLY B 1 174 ? 3.275 -32.625 -3.539 1 64.5 174 GLY B C 1
ATOM 2894 O O . GLY B 1 174 ? 2.488 -33.5 -3.85 1 64.5 174 GLY B O 1
ATOM 2895 N N . ASN B 1 175 ? 2.775 -31.578 -2.715 1 51.91 175 ASN B N 1
ATOM 2896 C CA . ASN B 1 175 ? 1.333 -31.453 -2.527 1 51.91 175 ASN B CA 1
ATOM 2897 C C . ASN B 1 175 ? 0.72 -30.5 -3.541 1 51.91 175 ASN B C 1
ATOM 2899 O O . ASN B 1 175 ? 1.362 -29.531 -3.951 1 51.91 175 AS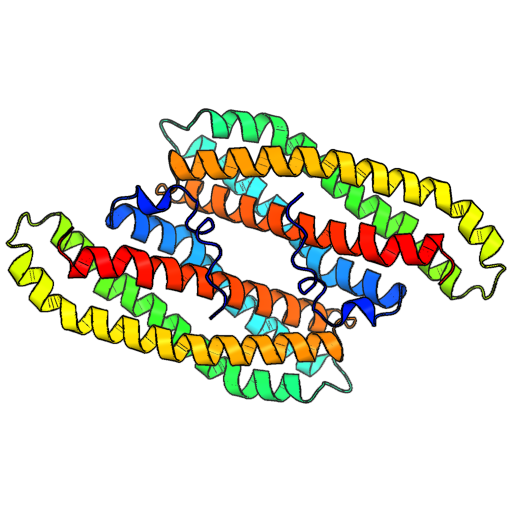N B O 1
#

Solvent-accessible surface area (backbone atoms only — not comparable to full-atom values): 18608 Å² total; per-residue (Å²): 124,83,73,67,66,69,61,66,69,52,48,47,57,81,76,43,52,71,66,34,45,51,38,27,40,50,44,34,53,52,47,48,52,56,54,51,51,54,53,46,54,53,34,54,56,48,36,67,71,68,42,89,79,65,57,68,52,57,56,53,45,61,70,48,40,61,58,50,54,52,51,50,54,50,52,54,45,46,40,64,71,46,51,47,56,50,52,52,48,59,73,66,54,77,48,63,54,65,61,52,32,60,67,43,44,57,62,50,50,51,51,53,52,48,49,56,54,48,50,53,52,41,51,51,50,47,51,40,24,48,50,38,29,54,77,35,23,47,44,49,57,41,19,33,41,24,48,51,48,44,52,49,44,56,49,48,50,53,48,48,44,50,40,67,70,43,52,48,48,30,50,70,71,64,100,125,83,72,68,66,70,60,66,70,51,50,44,57,82,76,44,53,71,65,35,46,51,38,26,41,50,45,32,54,51,47,48,51,56,54,52,52,54,52,47,53,53,36,55,56,48,37,67,71,67,42,88,81,64,57,69,52,57,57,53,46,61,70,48,41,60,59,50,53,52,52,50,54,51,52,54,45,47,39,64,72,45,52,47,56,50,53,54,47,59,74,65,54,78,50,64,56,66,60,54,34,60,66,43,46,57,63,49,51,51,53,53,52,47,49,55,54,47,51,55,52,40,52,52,51,46,52,42,23,49,49,38,29,55,77,34,22,46,42,50,58,42,20,33,41,23,50,52,49,46,52,50,45,55,48,49,52,53,50,48,46,49,40,66,69,43,53,49,49,30,49,70,71,63,101

pLDDT: mean 88.48, std 16.16, range [17.75, 98.69]

Organism: Turneriella parva (strain ATCC BAA-1111 / DSM 21527 / NCTC 11395 / H) (NCBI:txid869212)

Sequence (350 aa):
MKTADPNFIGNAIPEYSNVQVMSYLIATHHEFTRNIMEEIDDLIVLAQKEVQEPPEELAELAALWKKYHRDMVMHLHDEEQILFPWIRELDHSGKNRDEVARTYTGPIKHMLEEHQHHEEEIERVKKLADQLSKKGGFIPVLARLSYKLRQLTNDLEEHMQIESELLFPRILKGNMKTADPNFIGNAIPEYSNVQVMSYLIATHHEFTRNIMEEIDDLIVLAQKEVQEPPEELAELAALWKKYHRDMVMHLHDEEQILFPWIRELDHSGKNRDEVARTYTGPIKHMLEEHQHHEEEIERVKKLADQLSKKGGFIPVLARLSYKLRQLTNDLEEHMQIESELLFPRILKGN